Protein AF-A0A2M8QA75-F1 (afdb_monomer_lite)

Foldseek 3Di:
DVVVQVVLVVCVVCVQVVAADDDQDAWQWDADPVRAIAGDPQGVLVLLVLLVCLLVVDALQVSLVQLQVFDDSDPPDDGDNRFASQQVVCVVPQWDWDQDPPPRDTDTHGDPHDPRGRDSVSSVVNLVCCLPDSQQQKHKDDPDDDPDQARPVRHGDDIDIDRRVDHRDDPVSSVSSVVSVVCVVVPNDDDDDPLQDQPDWDADPFQRATKGWDWDWDDDPPDIDIFIWIHGPCCVVPPPRDPDDTGGSVVVVVVVVVVVVVVVVVDDPVRVVVVVVVVVVVVVVVVVVVVVVVVVVVVVVVVVVVVVVVVVVVVVVVVPPDPPDDDDDDDDDDDDDDDDDDDDDDDDDDDDDDD

Sequence (355 aa):
MAASAITYKRHRYRTQQGKWRSGPIPYGLQPDSTGWFEPDPETYPILLWMLERRAESQGYHAIAKQLNQGIALADGQPREVPPTPGLIIYRRKPYLERQDPETGDIIRESRPMPSGTWTDSTVEKICKRVFDGVYAGVLRWGERYNKFDEDADGNLKEPVRVETGRPLIPESLLRRVQAVELAAQEGELATMSAFNSSLLSLRCGACGEAIHGYTSTKYKGEKKYCYRTYRCAGRGNKPGSCRMPMLSADEIERLVLEVLMQDIIERSRETLLEEINDAIARKRGELLSAIELAEEQLRELEERRQTTLDALTTQYKGVGAHPRRAGRAGRRCARRLRRGRGADPQVPAGDRDAG

pLDDT: mean 79.49, std 17.39, range [30.61, 96.12]

Organism: NCBI:txid2364212

Structure (mmCIF, N/CA/C/O backbone):
data_AF-A0A2M8QA75-F1
#
_entry.id   AF-A0A2M8QA75-F1
#
loop_
_atom_site.group_PDB
_atom_site.id
_atom_site.type_symbol
_atom_site.label_atom_id
_atom_site.label_alt_id
_atom_site.label_comp_id
_atom_site.label_asym_id
_atom_site.label_entity_id
_atom_site.label_seq_id
_atom_site.pdbx_PDB_ins_code
_atom_site.Cartn_x
_atom_site.Cartn_y
_atom_site.Cartn_z
_atom_site.occupancy
_atom_site.B_iso_or_equiv
_atom_site.auth_seq_id
_atom_site.auth_comp_id
_atom_site.auth_asym_id
_atom_site.auth_atom_id
_atom_site.pdbx_PDB_model_num
ATOM 1 N N . MET A 1 1 ? 9.082 4.325 -37.590 1.00 41.88 1 MET A N 1
ATOM 2 C CA . MET A 1 1 ? 8.172 3.402 -36.869 1.00 41.88 1 MET A CA 1
ATOM 3 C C . MET A 1 1 ? 8.798 2.040 -36.526 1.00 41.88 1 MET A C 1
ATOM 5 O O . MET A 1 1 ? 8.392 1.452 -35.536 1.00 41.88 1 MET A O 1
ATOM 9 N N . ALA A 1 2 ? 9.825 1.550 -37.239 1.00 41.50 2 ALA A N 1
ATOM 10 C CA . ALA A 1 2 ? 10.434 0.235 -36.960 1.00 41.50 2 ALA A CA 1
ATOM 11 C C . ALA A 1 2 ? 11.245 0.133 -35.640 1.00 41.50 2 ALA A C 1
ATOM 13 O O . ALA A 1 2 ? 11.249 -0.911 -34.992 1.00 41.50 2 ALA A O 1
ATOM 14 N N . ALA A 1 3 ? 11.900 1.212 -35.188 1.00 43.16 3 ALA A N 1
ATOM 15 C CA . ALA A 1 3 ? 12.747 1.181 -33.985 1.00 43.16 3 ALA A CA 1
ATOM 16 C C . ALA A 1 3 ? 11.957 0.997 -32.669 1.00 43.16 3 ALA A C 1
ATOM 18 O O . ALA A 1 3 ? 12.419 0.319 -31.747 1.00 43.16 3 ALA A O 1
ATOM 19 N N . SER A 1 4 ? 10.738 1.542 -32.576 1.00 56.94 4 SER A N 1
ATOM 20 C CA . SER A 1 4 ? 9.877 1.383 -31.393 1.00 56.94 4 SER A CA 1
ATOM 21 C C . SER A 1 4 ? 9.316 -0.038 -31.257 1.00 56.94 4 SER A C 1
ATOM 23 O O . SER A 1 4 ? 9.098 -0.507 -30.141 1.00 56.94 4 SER A O 1
ATOM 25 N N . ALA A 1 5 ? 9.152 -0.750 -32.376 1.00 59.56 5 ALA A N 1
ATOM 26 C CA . ALA A 1 5 ? 8.631 -2.115 -32.446 1.00 59.56 5 ALA A CA 1
ATOM 27 C C . ALA A 1 5 ? 9.588 -3.159 -31.853 1.00 59.56 5 ALA A C 1
ATOM 29 O O . ALA A 1 5 ? 9.219 -3.951 -30.983 1.00 59.56 5 ALA A O 1
ATOM 30 N N . ILE A 1 6 ? 10.849 -3.115 -32.297 1.00 63.31 6 ILE A N 1
ATOM 31 C CA . ILE A 1 6 ? 11.931 -3.989 -31.819 1.00 63.31 6 ILE A CA 1
ATOM 32 C C . ILE A 1 6 ? 12.141 -3.775 -30.317 1.00 63.31 6 ILE A C 1
ATOM 34 O O . ILE A 1 6 ? 12.369 -4.721 -29.563 1.00 63.31 6 ILE A O 1
ATOM 38 N N . THR A 1 7 ? 11.997 -2.527 -29.873 1.00 72.94 7 THR A N 1
ATOM 39 C CA . THR A 1 7 ? 12.116 -2.137 -28.470 1.00 72.94 7 THR A CA 1
ATOM 40 C C . THR A 1 7 ? 11.000 -2.764 -27.625 1.00 72.94 7 THR A C 1
ATOM 42 O O . THR A 1 7 ? 11.312 -3.415 -26.628 1.00 72.94 7 THR A O 1
ATOM 45 N N . TYR A 1 8 ? 9.728 -2.693 -28.048 1.00 77.88 8 TYR A N 1
ATOM 46 C CA . TYR A 1 8 ? 8.603 -3.331 -27.340 1.00 77.88 8 TYR A CA 1
ATOM 47 C C . TYR A 1 8 ? 8.790 -4.849 -27.184 1.00 77.88 8 TYR A C 1
ATOM 49 O O . TYR A 1 8 ? 8.801 -5.348 -26.057 1.00 77.88 8 TYR A O 1
ATOM 57 N N . LYS A 1 9 ? 9.025 -5.576 -28.287 1.00 81.19 9 LYS A N 1
ATOM 58 C CA . LYS A 1 9 ? 9.198 -7.042 -28.260 1.00 81.19 9 LYS A CA 1
ATOM 59 C C . LYS A 1 9 ? 10.383 -7.461 -27.383 1.00 81.19 9 LYS A C 1
ATOM 61 O O . LYS A 1 9 ? 10.277 -8.404 -26.602 1.00 81.19 9 LYS A O 1
ATOM 66 N N . ARG A 1 10 ? 11.497 -6.720 -27.444 1.00 82.12 10 ARG A N 1
ATOM 67 C CA . ARG A 1 10 ? 12.686 -6.964 -26.612 1.00 82.12 10 ARG A CA 1
ATOM 68 C C . ARG A 1 10 ? 12.418 -6.740 -25.124 1.00 82.12 10 ARG A C 1
ATOM 70 O O . ARG A 1 10 ? 12.918 -7.511 -24.305 1.00 82.12 10 ARG A O 1
ATOM 77 N N . HIS A 1 11 ? 11.678 -5.691 -24.764 1.00 82.69 11 HIS A N 1
ATOM 78 C CA . HIS A 1 11 ? 11.299 -5.444 -23.372 1.00 82.69 11 HIS A CA 1
ATOM 79 C C . HIS A 1 11 ? 10.334 -6.516 -22.866 1.00 82.69 11 HIS A C 1
ATOM 81 O O . HIS A 1 11 ? 10.606 -7.088 -21.815 1.00 82.69 11 HIS A O 1
ATOM 87 N N . ARG A 1 12 ? 9.309 -6.875 -23.651 1.00 84.69 12 ARG A N 1
ATOM 88 C CA . ARG A 1 12 ? 8.367 -7.958 -23.329 1.00 84.69 12 ARG A CA 1
ATOM 89 C C . ARG A 1 12 ? 9.088 -9.281 -23.073 1.00 84.69 12 ARG A C 1
ATOM 91 O O . ARG A 1 12 ? 8.915 -9.867 -22.010 1.00 84.69 12 ARG A O 1
ATOM 98 N N . TYR A 1 13 ? 9.952 -9.702 -24.000 1.00 86.94 13 TYR A N 1
ATOM 99 C CA . TYR A 1 13 ? 10.728 -10.938 -23.873 1.00 86.94 13 TYR A CA 1
ATOM 100 C C . TYR A 1 13 ? 11.582 -10.950 -22.601 1.00 86.94 13 TYR A C 1
ATOM 102 O O . TYR A 1 13 ? 11.612 -11.930 -21.868 1.00 86.94 13 TYR A O 1
ATOM 110 N N . ARG A 1 14 ? 12.261 -9.843 -22.287 1.00 84.56 14 ARG A N 1
ATOM 111 C CA . ARG A 1 14 ? 13.083 -9.755 -21.071 1.00 84.56 14 ARG A CA 1
ATOM 112 C C . ARG A 1 14 ? 12.248 -9.777 -19.794 1.00 84.56 14 ARG A C 1
ATOM 114 O O . ARG A 1 14 ? 12.661 -10.434 -18.844 1.00 84.56 14 ARG A O 1
ATOM 121 N N . THR A 1 15 ? 11.092 -9.119 -19.787 1.00 86.19 15 THR A N 1
ATOM 122 C CA . THR A 1 15 ? 10.148 -9.188 -18.667 1.00 86.19 15 THR A CA 1
ATOM 123 C C . THR A 1 15 ? 9.657 -10.620 -18.461 1.00 86.19 15 THR A C 1
ATOM 125 O O . THR A 1 15 ? 9.642 -11.078 -17.326 1.00 86.19 15 THR A O 1
ATOM 128 N N . GLN A 1 16 ? 9.336 -11.359 -19.531 1.00 87.75 16 GLN A N 1
ATOM 129 C CA . GLN A 1 16 ? 8.959 -12.781 -19.447 1.00 87.75 16 GLN A CA 1
ATOM 130 C C . GLN A 1 16 ? 10.063 -13.647 -18.821 1.00 87.75 16 GLN A C 1
ATOM 132 O O . GLN A 1 16 ? 9.774 -14.627 -18.150 1.00 87.75 16 GLN A O 1
ATOM 137 N N . GLN A 1 17 ? 11.327 -13.251 -18.986 1.00 87.12 17 GLN A N 1
ATOM 138 C CA . GLN A 1 17 ? 12.485 -13.872 -18.332 1.00 87.12 17 GLN A CA 1
ATOM 139 C C . GLN A 1 17 ? 12.735 -13.351 -16.901 1.00 87.12 17 GLN A C 1
ATOM 141 O O . GLN A 1 17 ? 13.808 -13.580 -16.346 1.00 87.12 17 GLN A O 1
ATOM 146 N N . GLY A 1 18 ? 11.807 -12.580 -16.324 1.00 85.00 18 GLY A N 1
ATOM 147 C CA . GLY A 1 18 ? 11.928 -11.991 -14.988 1.00 85.00 18 GLY A CA 1
ATOM 148 C C . GLY A 1 18 ? 12.949 -10.853 -14.877 1.00 85.00 18 GLY A C 1
ATOM 149 O O . GLY A 1 18 ? 13.315 -10.475 -13.769 1.00 85.00 18 GLY A O 1
ATOM 150 N N . LYS A 1 19 ? 13.435 -10.296 -15.997 1.00 87.25 19 LYS A N 1
ATOM 151 C CA . LYS A 1 19 ? 14.480 -9.258 -15.996 1.00 87.25 19 LYS A CA 1
ATOM 152 C C . LYS A 1 19 ? 13.884 -7.858 -16.082 1.00 87.25 19 LYS A C 1
ATOM 154 O O . LYS A 1 19 ? 13.311 -7.471 -17.103 1.00 87.25 19 LYS A O 1
ATOM 159 N N . TRP A 1 20 ? 14.111 -7.061 -15.046 1.00 85.00 20 TRP A N 1
ATOM 160 C CA . TRP A 1 20 ? 13.765 -5.651 -14.989 1.00 85.00 20 TRP A CA 1
ATOM 161 C C . TRP A 1 20 ? 14.690 -4.804 -15.880 1.00 85.00 20 TRP A C 1
ATOM 163 O O . TRP A 1 20 ? 15.912 -4.963 -15.904 1.00 85.00 20 TRP A O 1
ATOM 173 N N . ARG A 1 21 ? 14.102 -3.897 -16.670 1.00 76.00 21 ARG A N 1
ATOM 174 C CA . ARG A 1 21 ? 14.841 -3.052 -17.634 1.00 76.00 21 ARG A CA 1
ATOM 175 C C . ARG A 1 21 ? 14.319 -1.630 -17.785 1.00 76.00 21 ARG A C 1
ATOM 177 O O . ARG A 1 21 ? 15.024 -0.818 -18.378 1.00 76.00 21 ARG A O 1
ATOM 184 N N . SER A 1 22 ? 13.094 -1.334 -17.358 1.00 72.06 22 SER A N 1
ATOM 185 C CA . SER A 1 22 ? 12.488 -0.026 -17.611 1.00 72.06 22 SER A CA 1
ATOM 186 C C . SER A 1 22 ? 11.674 0.468 -16.430 1.00 72.06 22 SER A C 1
ATOM 188 O O . SER A 1 22 ? 10.900 -0.290 -15.848 1.00 72.06 22 SER A O 1
ATOM 190 N N . GLY A 1 23 ? 11.776 1.769 -16.175 1.00 77.12 23 GLY A N 1
ATOM 191 C CA . GLY A 1 23 ? 11.035 2.470 -15.135 1.00 77.12 23 GLY A CA 1
ATOM 192 C C . GLY A 1 23 ? 11.954 3.076 -14.075 1.00 77.12 23 GLY A C 1
ATOM 193 O O . GLY A 1 23 ? 13.171 2.897 -14.123 1.00 77.12 23 GLY A O 1
ATOM 194 N N . PRO A 1 24 ? 11.385 3.821 -13.119 1.00 82.06 24 PRO A N 1
ATOM 195 C CA . PRO A 1 24 ? 12.120 4.252 -11.942 1.00 82.06 24 PRO A CA 1
ATOM 196 C C . PRO A 1 24 ? 12.451 3.043 -11.061 1.00 82.06 24 PRO A C 1
ATOM 198 O O . PRO A 1 24 ? 11.615 2.156 -1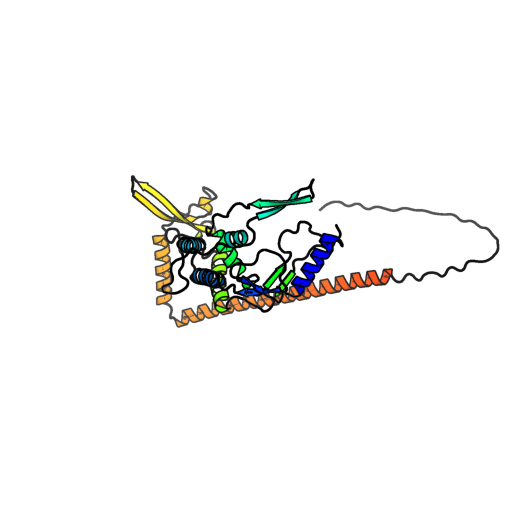0.879 1.00 82.06 24 PRO A O 1
ATOM 201 N N . ILE A 1 25 ? 13.660 3.035 -10.502 1.00 88.62 25 ILE A N 1
ATOM 202 C CA . ILE A 1 25 ? 14.080 2.049 -9.502 1.00 88.62 25 ILE A CA 1
ATOM 203 C C . ILE A 1 25 ? 13.186 2.221 -8.258 1.00 88.62 25 ILE A C 1
ATOM 205 O O . ILE A 1 25 ? 13.018 3.362 -7.808 1.00 88.62 25 ILE A O 1
ATOM 209 N N . PRO A 1 26 ? 12.563 1.149 -7.731 1.00 91.38 26 PRO A N 1
ATOM 210 C CA . PRO A 1 26 ? 11.772 1.241 -6.509 1.00 91.38 26 PRO A CA 1
ATOM 211 C C . PRO A 1 26 ? 12.626 1.700 -5.321 1.00 91.38 26 PRO A C 1
ATOM 213 O O . PRO A 1 26 ? 13.821 1.433 -5.259 1.00 91.38 26 PRO A O 1
ATOM 216 N N . TYR A 1 27 ? 12.009 2.405 -4.375 1.00 93.88 27 TYR A N 1
ATOM 217 C CA . TYR A 1 27 ? 12.706 2.916 -3.194 1.00 93.88 27 TYR A CA 1
ATOM 218 C C . TYR A 1 27 ? 13.242 1.771 -2.325 1.00 93.88 27 TYR A C 1
ATOM 220 O O . TYR A 1 27 ? 12.552 0.766 -2.173 1.00 93.88 27 TYR A O 1
ATOM 228 N N . GLY A 1 28 ? 14.434 1.909 -1.746 1.00 93.44 28 GLY A N 1
ATOM 229 C CA . GLY A 1 28 ? 15.043 0.844 -0.947 1.00 93.44 28 GLY A CA 1
ATOM 230 C C . GLY A 1 28 ? 15.777 -0.222 -1.757 1.00 93.44 28 GLY A C 1
ATOM 231 O O . GLY A 1 28 ? 16.326 -1.140 -1.165 1.00 93.44 28 GLY A O 1
ATOM 232 N N . LEU A 1 29 ? 15.780 -0.143 -3.089 1.00 93.50 29 LEU A N 1
ATOM 233 C CA . LEU A 1 29 ? 16.379 -1.157 -3.952 1.00 93.50 29 LEU A CA 1
ATOM 234 C C . LEU A 1 29 ? 17.406 -0.547 -4.904 1.00 93.50 29 LEU A C 1
ATOM 236 O O . LEU A 1 29 ? 17.298 0.612 -5.315 1.00 93.50 29 LEU A O 1
ATOM 240 N N . GLN A 1 30 ? 18.346 -1.377 -5.342 1.00 92.31 30 GLN A N 1
ATOM 241 C CA . GLN A 1 30 ? 19.266 -1.078 -6.432 1.00 92.31 30 GLN A CA 1
ATOM 242 C C . GLN A 1 30 ? 19.311 -2.240 -7.435 1.00 92.31 30 GLN A C 1
ATOM 244 O O . GLN A 1 30 ? 19.046 -3.381 -7.059 1.00 92.31 30 GLN A O 1
ATOM 249 N N . PRO A 1 31 ? 19.539 -1.971 -8.732 1.00 90.94 31 PRO A N 1
ATOM 250 C CA . PRO A 1 31 ? 19.599 -3.022 -9.739 1.00 90.94 31 PRO A CA 1
ATOM 251 C C . PRO A 1 31 ? 20.819 -3.918 -9.510 1.00 90.94 31 PRO A C 1
ATOM 253 O O . PRO A 1 31 ? 21.922 -3.414 -9.313 1.00 90.94 31 PRO A O 1
ATOM 256 N N . ASP A 1 32 ? 20.616 -5.230 -9.588 1.00 90.56 32 ASP A N 1
ATOM 257 C CA . ASP A 1 32 ? 21.694 -6.213 -9.474 1.00 90.56 32 ASP A CA 1
ATOM 258 C C . ASP A 1 32 ? 22.396 -6.454 -10.834 1.00 90.56 32 ASP A C 1
ATOM 260 O O . ASP A 1 32 ? 22.039 -5.892 -11.879 1.00 90.56 32 ASP A O 1
ATOM 264 N N . SER A 1 33 ? 23.387 -7.348 -10.849 1.00 87.12 33 SER A N 1
ATOM 265 C CA . SER A 1 33 ? 24.079 -7.771 -12.077 1.00 87.12 33 SER A CA 1
ATOM 266 C C . SER A 1 33 ? 23.249 -8.706 -12.974 1.00 87.12 33 SER A C 1
ATOM 268 O O . SER A 1 33 ? 23.523 -8.826 -14.173 1.00 87.12 33 SER A O 1
ATOM 270 N N . THR A 1 34 ? 22.218 -9.362 -12.432 1.00 84.94 34 THR A N 1
ATOM 271 C CA . THR A 1 34 ? 21.394 -10.362 -13.134 1.00 84.94 34 THR A CA 1
ATOM 272 C C . THR A 1 34 ? 20.221 -9.747 -13.906 1.00 84.94 34 THR A C 1
ATOM 274 O O . THR A 1 34 ? 19.625 -10.396 -14.779 1.00 84.94 34 THR A O 1
ATOM 277 N N . GLY A 1 35 ? 19.945 -8.464 -13.666 1.00 84.50 35 GLY A N 1
ATOM 278 C CA . GLY A 1 35 ? 18.806 -7.733 -14.207 1.00 84.50 35 GLY A CA 1
ATOM 279 C C . GLY A 1 35 ? 17.565 -7.804 -13.317 1.00 84.50 35 GLY A C 1
ATOM 280 O O . GLY A 1 35 ? 16.465 -7.625 -13.826 1.00 84.50 35 GLY A O 1
ATOM 281 N N . TRP A 1 36 ? 17.727 -8.088 -12.029 1.00 90.62 36 TRP A N 1
ATOM 282 C CA . TRP A 1 36 ? 16.744 -7.934 -10.963 1.00 90.62 36 TRP A CA 1
ATOM 283 C C . TRP A 1 36 ? 17.179 -6.806 -10.009 1.00 90.62 36 TRP A C 1
ATOM 285 O O . TRP A 1 36 ? 17.781 -5.820 -10.439 1.00 90.62 36 TRP A O 1
ATOM 295 N N . PHE A 1 37 ? 16.834 -6.924 -8.731 1.00 92.75 37 PHE A N 1
ATOM 296 C CA . PHE A 1 37 ? 17.153 -5.975 -7.681 1.00 92.75 37 PHE A CA 1
ATOM 297 C C . PHE A 1 37 ? 17.772 -6.669 -6.478 1.00 92.75 37 PHE A C 1
ATOM 299 O O . PHE A 1 37 ? 17.482 -7.831 -6.196 1.00 92.75 37 PHE A O 1
ATOM 306 N N . GLU A 1 38 ? 18.541 -5.890 -5.735 1.00 93.69 38 GLU A N 1
ATOM 307 C CA . GLU A 1 38 ? 19.034 -6.201 -4.403 1.00 93.69 38 GLU A CA 1
ATOM 308 C C . GLU A 1 38 ? 18.715 -5.034 -3.445 1.00 93.69 38 GLU A C 1
ATOM 310 O O . GLU A 1 38 ? 18.461 -3.909 -3.903 1.00 93.69 38 GLU A O 1
ATOM 315 N N . PRO A 1 39 ? 18.674 -5.282 -2.125 1.00 95.25 39 PRO A N 1
ATOM 316 C CA . PRO A 1 39 ? 18.525 -4.232 -1.120 1.00 95.25 39 PRO A CA 1
ATOM 317 C C . PRO A 1 39 ? 19.609 -3.152 -1.242 1.00 95.25 39 PRO A C 1
ATOM 319 O O . PRO A 1 39 ? 20.796 -3.463 -1.232 1.00 95.25 39 PRO A O 1
ATOM 322 N N . ASP A 1 40 ? 19.206 -1.883 -1.326 1.00 93.88 40 ASP A N 1
ATOM 323 C CA . ASP A 1 40 ? 20.132 -0.747 -1.257 1.00 93.88 40 ASP A CA 1
ATOM 324 C C . ASP A 1 40 ? 20.537 -0.501 0.211 1.00 93.88 40 ASP A C 1
ATOM 326 O O . ASP A 1 40 ? 19.658 -0.178 1.014 1.00 93.88 40 ASP A O 1
ATOM 330 N N . PRO A 1 41 ? 21.824 -0.612 0.591 1.00 93.06 41 PRO A N 1
ATOM 331 C CA . PRO A 1 41 ? 22.261 -0.458 1.980 1.00 93.06 41 PRO A CA 1
ATOM 332 C C . PRO A 1 41 ? 21.828 0.856 2.642 1.00 93.06 41 PRO A C 1
ATOM 334 O O . PRO A 1 41 ? 21.583 0.876 3.846 1.00 93.06 41 PRO A O 1
ATOM 337 N N . GLU A 1 42 ? 21.709 1.942 1.874 1.00 91.06 42 GLU A N 1
ATOM 338 C CA . GLU A 1 42 ? 21.345 3.254 2.416 1.00 91.06 42 GLU A CA 1
ATOM 339 C C . GLU A 1 42 ? 19.833 3.402 2.601 1.00 91.06 42 GLU A C 1
ATOM 341 O O . GLU A 1 42 ? 19.368 3.924 3.614 1.00 91.06 42 GLU A O 1
ATOM 346 N N . THR A 1 43 ? 19.041 2.958 1.620 1.00 93.88 43 THR A N 1
ATOM 347 C CA . THR A 1 43 ? 17.599 3.253 1.580 1.00 93.88 43 THR A CA 1
ATOM 348 C C . THR A 1 43 ? 16.708 2.085 1.985 1.00 93.88 43 THR A C 1
ATOM 350 O O . THR A 1 43 ? 15.553 2.295 2.367 1.00 93.88 43 THR A O 1
ATOM 353 N N . TYR A 1 44 ? 17.219 0.854 1.957 1.00 95.50 44 TYR A N 1
ATOM 354 C CA . TYR A 1 44 ? 16.473 -0.338 2.350 1.00 95.50 44 TYR A CA 1
ATOM 355 C C . TYR A 1 44 ? 16.090 -0.359 3.838 1.00 95.50 44 TYR A C 1
ATOM 357 O O . TYR A 1 44 ? 14.934 -0.668 4.135 1.00 95.50 44 TYR A O 1
ATOM 365 N N . PRO A 1 45 ? 16.959 0.037 4.791 1.00 95.25 45 PRO A N 1
ATOM 366 C CA . PRO A 1 45 ? 16.558 0.108 6.198 1.00 95.25 45 PRO A CA 1
ATOM 367 C C . PRO A 1 45 ? 15.429 1.119 6.432 1.00 95.25 45 PRO A C 1
ATOM 369 O O . PRO A 1 45 ? 14.527 0.876 7.230 1.00 95.25 45 PRO A O 1
ATOM 372 N N . ILE A 1 46 ? 15.423 2.224 5.678 1.00 95.44 46 ILE A N 1
ATOM 373 C CA . ILE A 1 46 ? 14.350 3.225 5.722 1.00 95.44 46 ILE A CA 1
ATOM 374 C C . ILE A 1 46 ? 13.045 2.624 5.188 1.00 95.44 46 ILE A C 1
ATOM 376 O O . ILE A 1 46 ? 11.986 2.828 5.781 1.00 95.44 46 ILE A O 1
ATOM 380 N N . LEU A 1 47 ? 13.104 1.852 4.096 1.00 95.69 47 LEU A N 1
ATOM 381 C CA . LEU A 1 47 ? 11.946 1.121 3.580 1.00 95.69 47 LEU A CA 1
ATOM 382 C C . LEU A 1 47 ? 11.360 0.185 4.643 1.00 95.69 47 LEU A C 1
ATOM 384 O O . LEU A 1 47 ? 10.155 0.237 4.883 1.00 95.69 47 LEU A O 1
ATOM 388 N N . LEU A 1 48 ? 12.193 -0.636 5.289 1.00 95.56 48 LEU A N 1
ATOM 389 C CA . LEU A 1 48 ? 11.745 -1.536 6.353 1.00 95.56 48 LEU A CA 1
ATOM 390 C C . LEU A 1 48 ? 11.112 -0.763 7.509 1.00 95.56 48 LEU A C 1
ATOM 392 O O . LEU A 1 48 ? 10.001 -1.093 7.918 1.00 95.56 48 LEU A O 1
ATOM 396 N N . TRP A 1 49 ? 11.751 0.322 7.952 1.00 95.62 49 TRP A N 1
ATOM 397 C CA . TRP A 1 49 ? 11.222 1.192 8.998 1.00 95.62 49 TRP A CA 1
ATOM 398 C C . TRP A 1 49 ? 9.817 1.711 8.655 1.00 95.62 49 TRP A C 1
ATOM 400 O O . TRP A 1 49 ? 8.911 1.639 9.484 1.00 95.62 49 TRP A O 1
ATOM 410 N N . MET A 1 50 ? 9.589 2.179 7.420 1.00 95.62 50 MET A N 1
ATOM 411 C CA . MET A 1 50 ? 8.260 2.647 6.997 1.00 95.62 50 MET A CA 1
ATOM 412 C C . MET A 1 50 ? 7.212 1.531 7.049 1.00 95.62 50 MET A C 1
ATOM 414 O O . MET A 1 50 ? 6.069 1.768 7.444 1.00 95.62 50 MET A O 1
ATOM 418 N N . LEU A 1 51 ? 7.586 0.322 6.631 1.00 95.25 51 LEU A N 1
ATOM 419 C CA . LEU A 1 51 ? 6.680 -0.822 6.590 1.00 95.25 51 LEU A CA 1
ATOM 420 C C . LEU A 1 51 ? 6.358 -1.354 7.976 1.00 95.25 51 LEU A C 1
ATOM 422 O O . LEU A 1 51 ? 5.215 -1.726 8.217 1.00 95.25 51 LEU A O 1
ATOM 426 N N . GLU A 1 52 ? 7.309 -1.325 8.901 1.00 94.56 52 GLU A N 1
ATOM 427 C CA . GLU A 1 52 ? 7.051 -1.646 10.302 1.00 94.56 52 GLU A CA 1
ATOM 428 C C . GLU A 1 52 ? 6.043 -0.681 10.921 1.00 94.56 52 GLU A C 1
ATOM 430 O O . GLU A 1 52 ? 5.049 -1.127 11.492 1.00 94.56 52 GLU A O 1
ATOM 435 N N . ARG A 1 53 ? 6.224 0.634 10.731 1.00 94.69 53 ARG A N 1
ATOM 436 C CA . ARG A 1 53 ? 5.247 1.629 11.204 1.00 94.69 53 ARG A CA 1
ATOM 437 C C . ARG A 1 53 ? 3.874 1.404 10.578 1.00 94.69 53 ARG A C 1
ATOM 439 O O . ARG A 1 53 ? 2.851 1.551 11.245 1.00 94.69 53 ARG A O 1
ATOM 446 N N . ARG A 1 54 ? 3.828 1.019 9.298 1.00 92.62 54 ARG A N 1
ATOM 447 C CA . ARG A 1 54 ? 2.556 0.698 8.645 1.00 92.62 54 ARG A CA 1
ATOM 448 C C . ARG A 1 54 ? 1.922 -0.577 9.206 1.00 92.62 54 ARG A C 1
ATOM 450 O O . ARG A 1 54 ? 0.715 -0.589 9.419 1.00 92.62 54 ARG A O 1
ATOM 457 N N . ALA A 1 55 ? 2.719 -1.606 9.484 1.00 88.56 55 ALA A N 1
ATOM 458 C CA . ALA A 1 55 ? 2.291 -2.844 10.135 1.00 88.56 55 ALA A CA 1
ATOM 459 C C . ALA A 1 55 ? 1.808 -2.629 11.582 1.00 88.56 55 ALA A C 1
ATOM 461 O O . ALA A 1 55 ? 1.057 -3.446 12.101 1.00 88.56 55 ALA A O 1
ATOM 462 N N . GLU A 1 56 ? 2.216 -1.535 12.227 1.00 86.88 56 GLU A N 1
ATOM 463 C CA . GLU A 1 56 ? 1.692 -1.041 13.511 1.00 86.88 56 GLU A CA 1
ATOM 464 C C . GLU A 1 56 ? 0.427 -0.173 13.341 1.00 86.88 56 GLU A C 1
ATOM 466 O O . GLU A 1 56 ? 0.050 0.582 14.237 1.00 86.88 56 GLU A O 1
ATOM 471 N N . SER A 1 57 ? -0.225 -0.240 12.178 1.00 82.81 57 SER A N 1
ATOM 472 C CA . SER A 1 57 ? -1.446 0.504 11.848 1.00 82.81 57 SER A CA 1
ATOM 473 C C . SER A 1 57 ? -1.298 2.027 11.844 1.00 82.81 57 SER A C 1
ATOM 475 O O . SER A 1 57 ? -2.296 2.751 11.872 1.00 82.81 57 SER A O 1
ATOM 477 N N . GLN A 1 58 ? -0.077 2.560 11.732 1.00 84.75 58 GLN A N 1
ATOM 478 C CA . GLN A 1 58 ? 0.097 4.001 11.558 1.00 84.75 58 GLN A CA 1
ATOM 479 C C . GLN A 1 58 ? -0.396 4.446 10.173 1.00 84.75 58 GLN A C 1
ATOM 481 O O . GLN A 1 58 ? -0.206 3.765 9.159 1.00 84.75 58 GLN A O 1
ATOM 486 N N . GLY A 1 59 ? -1.043 5.613 10.119 1.00 84.38 59 GLY A N 1
ATOM 487 C CA . GLY A 1 59 ? -1.491 6.220 8.864 1.00 84.38 59 GLY A CA 1
ATOM 488 C C . GLY A 1 59 ? -0.334 6.836 8.070 1.00 84.38 59 GLY A C 1
ATOM 489 O O . GLY A 1 59 ? 0.640 7.317 8.651 1.00 84.38 59 GLY A O 1
ATOM 490 N N . TYR A 1 60 ? -0.460 6.906 6.740 1.00 91.12 60 TYR A N 1
ATOM 491 C CA . TYR A 1 60 ? 0.608 7.413 5.862 1.00 91.12 60 TYR A CA 1
ATOM 492 C C . TYR A 1 60 ? 1.055 8.840 6.201 1.00 91.12 60 TYR A C 1
ATOM 494 O O . TYR A 1 60 ? 2.244 9.142 6.142 1.00 91.12 60 TYR A O 1
ATOM 502 N N . HIS A 1 61 ? 0.125 9.710 6.613 1.00 88.69 61 HIS A N 1
ATOM 503 C CA . HIS A 1 61 ? 0.451 11.067 7.058 1.00 88.69 61 HIS A CA 1
ATOM 504 C C . HIS A 1 61 ? 1.332 11.074 8.317 1.00 88.69 61 HIS A C 1
ATOM 506 O O . HIS A 1 61 ? 2.286 11.846 8.398 1.00 88.69 61 HIS A O 1
ATOM 512 N N . ALA A 1 62 ? 1.047 10.201 9.288 1.00 87.31 62 ALA A N 1
ATOM 513 C CA . ALA A 1 62 ? 1.837 10.097 10.513 1.00 87.31 62 ALA A CA 1
ATOM 514 C C . ALA A 1 62 ? 3.259 9.599 10.218 1.00 87.31 62 ALA A C 1
ATOM 516 O O . ALA A 1 62 ? 4.221 10.133 10.771 1.00 87.31 62 ALA A O 1
ATOM 517 N N . ILE A 1 63 ? 3.389 8.634 9.305 1.00 93.81 63 ILE A N 1
ATOM 518 C CA . ILE A 1 63 ? 4.682 8.120 8.840 1.00 93.81 63 ILE A CA 1
ATOM 519 C C . ILE A 1 63 ? 5.456 9.227 8.107 1.00 93.81 63 ILE A C 1
ATOM 521 O O . ILE A 1 63 ? 6.601 9.507 8.450 1.00 93.81 63 ILE A O 1
ATOM 525 N N . ALA A 1 64 ? 4.825 9.928 7.158 1.00 94.88 64 ALA A N 1
ATOM 526 C CA . ALA A 1 64 ? 5.450 11.033 6.429 1.00 94.88 64 ALA A CA 1
ATOM 527 C C . ALA A 1 64 ? 5.920 12.161 7.364 1.00 94.88 64 ALA A C 1
ATOM 529 O O . ALA A 1 64 ? 7.015 12.698 7.198 1.00 94.88 64 ALA A O 1
ATOM 530 N N . LYS A 1 65 ? 5.121 12.499 8.384 1.00 93.56 65 LYS A N 1
ATOM 531 C CA . LYS A 1 65 ? 5.489 13.487 9.404 1.00 93.56 65 LYS A CA 1
ATOM 532 C C . LYS A 1 65 ? 6.736 13.061 10.182 1.00 93.56 65 LYS A C 1
ATOM 534 O O . LYS A 1 65 ? 7.627 13.885 10.349 1.00 93.56 65 LYS A O 1
ATOM 539 N N . GLN A 1 66 ? 6.815 11.803 10.612 1.00 93.56 66 GLN A N 1
ATOM 540 C CA . GLN A 1 66 ? 7.989 11.276 11.317 1.00 93.56 66 GLN A CA 1
ATOM 541 C C . GLN A 1 66 ? 9.242 11.293 10.434 1.00 93.56 66 GLN A C 1
ATOM 543 O O . GLN A 1 66 ? 10.286 11.753 10.880 1.00 93.56 66 GLN A O 1
ATOM 548 N N . LEU A 1 67 ? 9.128 10.893 9.163 1.00 95.94 67 LEU A N 1
ATOM 549 C CA . LEU A 1 67 ? 10.240 10.967 8.207 1.00 95.94 67 LEU A CA 1
ATOM 550 C C . LEU A 1 67 ? 10.766 12.403 8.068 1.00 95.94 67 LEU A C 1
ATOM 552 O O . LEU A 1 67 ? 11.971 12.626 8.127 1.00 95.94 67 LEU A O 1
ATOM 556 N N . ASN A 1 68 ? 9.873 13.390 7.956 1.00 95.25 68 ASN A N 1
ATOM 557 C CA . ASN A 1 68 ? 10.253 14.804 7.859 1.00 95.25 68 ASN A CA 1
ATOM 558 C C . ASN A 1 68 ? 10.819 15.392 9.164 1.00 95.25 68 ASN A C 1
ATOM 560 O O . ASN A 1 68 ? 11.547 16.378 9.113 1.00 95.25 68 ASN A O 1
ATOM 564 N N . GLN A 1 69 ? 10.480 14.823 10.324 1.00 93.19 69 GLN A N 1
ATOM 565 C CA . GLN A 1 69 ? 11.058 15.201 11.623 1.00 93.19 69 GLN A CA 1
ATOM 566 C C . GLN A 1 69 ? 12.434 14.566 11.868 1.00 93.19 69 GLN A C 1
ATOM 568 O O . GLN A 1 69 ? 13.141 14.974 12.789 1.00 93.19 69 GLN A O 1
ATOM 573 N N . GLY A 1 70 ? 12.806 13.593 11.038 1.00 93.19 70 GLY A N 1
ATOM 574 C CA . GLY A 1 70 ? 14.014 12.801 11.171 1.00 93.19 70 GLY A CA 1
ATOM 575 C C . GLY A 1 70 ? 13.770 11.519 11.961 1.00 93.19 70 GLY A C 1
ATOM 576 O O . GLY A 1 70 ? 13.101 11.512 12.998 1.00 93.19 70 GLY A O 1
ATOM 577 N N . ILE A 1 71 ? 14.344 10.426 11.466 1.00 93.06 71 ILE A N 1
ATOM 578 C CA . ILE A 1 71 ? 14.254 9.096 12.072 1.00 93.06 71 ILE A CA 1
ATOM 579 C C . ILE A 1 71 ? 15.640 8.630 12.512 1.00 93.06 71 ILE A C 1
ATOM 581 O O . ILE A 1 71 ? 16.645 9.029 11.931 1.00 93.06 71 ILE A O 1
ATOM 585 N N . ALA A 1 72 ? 15.681 7.784 13.538 1.00 90.69 72 ALA A N 1
ATOM 586 C CA . ALA A 1 72 ? 16.872 7.033 13.918 1.00 90.69 72 ALA A CA 1
ATOM 587 C C . ALA A 1 72 ? 16.621 5.565 13.558 1.00 90.69 72 ALA A C 1
ATOM 589 O O . ALA A 1 72 ? 15.585 5.015 13.935 1.00 90.69 72 ALA A O 1
ATOM 590 N N . LEU A 1 73 ? 17.527 4.964 12.785 1.00 87.81 73 LEU A N 1
ATOM 591 C CA . LEU A 1 73 ? 17.384 3.581 12.317 1.00 87.81 73 LEU A CA 1
ATOM 592 C C . LEU A 1 73 ? 17.880 2.567 13.357 1.00 87.81 73 LEU A C 1
ATOM 594 O O . LEU A 1 73 ? 17.438 1.423 13.345 1.00 87.81 73 LEU A O 1
ATOM 598 N N . ALA A 1 74 ? 18.752 2.995 14.271 1.00 83.50 74 ALA A N 1
ATOM 599 C CA . ALA A 1 74 ? 19.195 2.228 15.426 1.00 83.50 74 ALA A CA 1
ATOM 600 C C . ALA A 1 74 ? 19.252 3.107 16.684 1.00 83.50 74 ALA A C 1
ATOM 602 O O . ALA A 1 74 ? 19.390 4.334 16.602 1.00 83.50 74 ALA A O 1
ATOM 603 N N . ASP A 1 75 ? 19.177 2.468 17.851 1.00 78.12 75 ASP A N 1
ATOM 604 C CA . ASP A 1 75 ? 19.266 3.148 19.140 1.00 78.12 75 ASP A CA 1
ATOM 605 C C . ASP A 1 75 ? 20.596 3.906 19.265 1.00 78.12 75 ASP A C 1
ATOM 607 O O . ASP A 1 75 ? 21.678 3.357 19.055 1.00 78.12 75 ASP A O 1
ATOM 611 N N . GLY A 1 76 ? 20.509 5.198 19.586 1.00 77.31 76 GLY A N 1
ATOM 612 C CA . GLY A 1 76 ? 21.671 6.082 19.727 1.00 77.31 76 GLY A CA 1
ATOM 613 C C . GLY A 1 76 ? 22.164 6.746 18.436 1.00 77.31 76 GLY A C 1
ATOM 614 O O . GLY A 1 76 ? 23.073 7.572 18.510 1.00 77.31 76 GLY A O 1
ATOM 615 N N . GLN A 1 77 ? 21.573 6.460 17.269 1.00 84.44 77 GLN A N 1
ATOM 616 C CA . GLN A 1 77 ? 21.883 7.195 16.037 1.00 84.44 77 GLN A CA 1
ATOM 617 C C . GLN A 1 77 ? 21.221 8.584 16.002 1.00 84.44 77 GLN A C 1
ATOM 619 O O . GLN A 1 77 ? 20.129 8.767 16.555 1.00 84.44 77 GLN A O 1
ATOM 624 N N . PRO A 1 78 ? 21.849 9.576 15.338 1.00 87.12 78 PRO A N 1
ATOM 625 C CA . PRO A 1 78 ? 21.230 10.877 15.131 1.00 87.12 78 PRO A CA 1
ATOM 626 C C . PRO A 1 78 ? 19.959 10.736 14.290 1.00 87.12 78 PRO A C 1
ATOM 628 O O . PRO A 1 78 ? 19.869 9.899 13.391 1.00 87.12 78 PRO A O 1
ATOM 631 N N . ARG A 1 79 ? 18.963 11.575 14.587 1.00 89.88 79 ARG A N 1
ATOM 632 C CA . ARG A 1 79 ? 17.751 11.654 13.771 1.00 89.88 79 ARG A CA 1
ATOM 633 C C . ARG A 1 79 ? 18.057 12.422 12.499 1.00 89.88 79 ARG A C 1
ATOM 635 O O . ARG A 1 79 ? 18.326 13.620 12.553 1.00 89.88 79 ARG A O 1
ATOM 642 N N . GLU A 1 80 ? 17.954 11.741 11.370 1.00 91.88 80 GLU A N 1
ATOM 643 C CA . GLU A 1 80 ? 18.188 12.328 10.056 1.00 91.88 80 GLU A CA 1
ATOM 644 C C . GLU A 1 80 ? 16.940 12.216 9.191 1.00 91.88 80 GLU A C 1
ATOM 646 O O . GLU A 1 80 ? 16.169 11.259 9.296 1.00 91.88 80 GLU A O 1
ATOM 651 N N . VAL A 1 81 ? 16.722 13.220 8.339 1.00 93.56 81 VAL A N 1
ATOM 652 C CA . VAL A 1 81 ? 15.625 13.202 7.369 1.00 93.56 81 VAL A CA 1
ATOM 653 C C . VAL A 1 81 ? 16.069 12.359 6.173 1.00 93.56 81 VAL A C 1
ATOM 655 O O . VAL A 1 81 ? 16.969 12.776 5.436 1.00 93.56 81 VAL A O 1
ATOM 658 N N . PRO A 1 82 ? 15.456 11.186 5.944 1.00 94.56 82 PRO A N 1
ATOM 659 C CA . PRO A 1 82 ? 15.873 10.309 4.866 1.00 94.56 82 PRO A CA 1
ATOM 660 C C . PRO A 1 82 ? 15.549 10.926 3.499 1.00 94.56 82 PRO A C 1
ATOM 662 O O . PRO A 1 82 ? 14.532 11.616 3.350 1.00 94.56 82 PRO A O 1
ATOM 665 N N . PRO A 1 83 ? 16.358 10.657 2.459 1.00 93.94 83 PRO A N 1
ATOM 666 C CA . PRO A 1 83 ? 16.123 11.215 1.137 1.00 93.94 83 PRO A CA 1
ATOM 667 C C . PRO A 1 83 ? 14.855 10.623 0.511 1.00 93.94 83 PRO A C 1
ATOM 669 O O . PRO A 1 83 ? 14.638 9.410 0.530 1.00 93.94 83 PRO A O 1
ATOM 672 N N . THR A 1 84 ? 14.032 11.476 -0.099 1.00 94.56 84 THR A N 1
ATOM 673 C CA . THR A 1 84 ? 12.847 11.037 -0.851 1.00 94.56 84 THR A CA 1
ATOM 674 C C . THR A 1 84 ? 13.237 10.383 -2.183 1.00 94.56 84 THR A C 1
ATOM 676 O O . THR A 1 84 ? 14.288 10.709 -2.747 1.00 94.56 84 THR A O 1
ATOM 679 N N . PRO A 1 85 ? 12.371 9.536 -2.779 1.00 91.94 85 PRO A N 1
ATOM 680 C CA . PRO A 1 85 ? 12.612 8.972 -4.109 1.00 91.94 85 PRO A CA 1
ATOM 681 C C . PRO A 1 85 ? 12.924 10.038 -5.172 1.00 91.94 85 PRO A C 1
ATOM 683 O O . PRO A 1 85 ? 13.819 9.862 -5.997 1.00 91.94 85 PRO A O 1
ATOM 686 N N . GLY A 1 86 ? 12.214 11.172 -5.137 1.00 89.88 86 GLY A N 1
ATOM 687 C CA . GLY A 1 86 ? 12.442 12.287 -6.058 1.00 89.88 86 GLY A CA 1
ATOM 688 C C . GLY A 1 86 ? 13.825 12.917 -5.889 1.00 89.88 86 GLY A C 1
ATOM 689 O O . GLY A 1 86 ? 14.496 13.189 -6.885 1.00 89.88 86 GLY A O 1
ATOM 690 N N . LEU A 1 87 ? 14.280 13.088 -4.644 1.00 91.44 87 LEU A N 1
ATOM 691 C CA . LEU A 1 87 ? 15.609 13.619 -4.349 1.00 91.44 87 LEU A CA 1
ATOM 692 C C . LEU A 1 87 ? 16.720 12.659 -4.797 1.00 91.44 87 LEU A C 1
ATOM 694 O O . LEU A 1 87 ? 17.714 13.108 -5.360 1.00 91.44 87 LEU A O 1
ATOM 698 N N . ILE A 1 88 ? 16.535 11.345 -4.628 1.00 90.69 88 ILE A N 1
ATOM 699 C CA . ILE A 1 88 ? 17.476 10.326 -5.125 1.00 90.69 88 ILE A CA 1
ATOM 700 C C . ILE A 1 88 ? 17.586 10.389 -6.654 1.00 90.69 88 ILE A C 1
ATOM 702 O O . ILE A 1 88 ? 18.688 10.407 -7.202 1.00 90.69 88 ILE A O 1
ATOM 706 N N . ILE A 1 89 ? 16.451 10.471 -7.358 1.00 87.94 89 ILE A N 1
ATOM 707 C CA . ILE A 1 89 ? 16.422 10.601 -8.825 1.00 87.94 89 ILE A CA 1
ATOM 708 C C . ILE A 1 89 ? 17.136 11.883 -9.268 1.00 87.94 89 ILE A C 1
ATOM 710 O O . ILE A 1 89 ? 17.918 11.847 -10.218 1.00 87.94 89 ILE A O 1
ATOM 714 N N . TYR A 1 90 ? 16.895 13.000 -8.577 1.00 90.19 90 TYR A N 1
ATOM 715 C CA . TYR A 1 90 ? 17.560 14.272 -8.854 1.00 90.19 90 TYR A CA 1
ATOM 716 C C . TYR A 1 90 ? 19.080 14.186 -8.647 1.00 90.19 90 TYR A C 1
ATOM 718 O O . TYR A 1 90 ? 19.826 14.576 -9.538 1.00 90.19 90 TYR A O 1
ATOM 726 N N . ARG A 1 91 ? 19.549 13.605 -7.531 1.00 90.19 91 ARG A N 1
ATOM 727 C CA . ARG A 1 91 ? 20.985 13.404 -7.252 1.00 90.19 91 ARG A CA 1
ATOM 728 C C . ARG A 1 91 ? 21.679 12.572 -8.336 1.00 90.19 91 ARG A C 1
ATOM 730 O O . ARG A 1 91 ? 22.812 12.870 -8.691 1.00 90.19 91 ARG A O 1
ATOM 737 N N . ARG A 1 92 ? 20.996 11.562 -8.890 1.00 86.50 92 ARG A N 1
ATOM 738 C CA . ARG A 1 92 ? 21.525 10.717 -9.978 1.00 86.50 92 ARG A CA 1
ATOM 739 C C . ARG A 1 92 ? 21.557 11.432 -11.332 1.00 86.50 92 ARG A C 1
ATOM 741 O O . ARG A 1 92 ? 22.492 11.228 -12.099 1.00 86.50 92 ARG A O 1
ATOM 748 N N . LYS A 1 93 ? 20.535 12.235 -11.651 1.00 86.38 93 LYS A N 1
ATOM 749 C CA . LYS A 1 93 ? 20.446 12.985 -12.915 1.00 86.38 93 LYS A CA 1
ATOM 750 C C . LYS A 1 93 ? 19.908 14.407 -12.669 1.00 86.38 93 LYS A C 1
ATOM 752 O O . LYS A 1 93 ? 18.702 14.635 -12.832 1.00 86.38 93 LYS A O 1
ATOM 757 N N . PRO A 1 94 ? 20.788 15.362 -12.298 1.00 88.44 94 PRO A N 1
ATOM 758 C CA . PRO A 1 94 ? 20.385 16.727 -11.950 1.00 88.44 94 PRO A CA 1
ATOM 759 C C . PRO A 1 94 ? 20.126 17.616 -13.173 1.00 88.44 94 PRO A C 1
ATOM 761 O O . PRO A 1 94 ? 19.628 18.727 -13.025 1.00 88.44 94 PRO A O 1
ATOM 764 N N . TYR A 1 95 ? 20.425 17.137 -14.382 1.00 89.25 95 TYR A N 1
ATOM 765 C CA . TYR A 1 95 ? 20.246 17.868 -15.635 1.00 89.25 95 TYR A CA 1
ATOM 766 C C . TYR A 1 95 ? 19.342 17.111 -16.624 1.00 89.25 95 TYR A C 1
ATOM 768 O O . TYR A 1 95 ? 19.275 15.878 -16.635 1.00 89.25 95 TYR A O 1
ATOM 776 N N . LEU A 1 96 ? 18.627 17.860 -17.458 1.00 86.06 96 LEU A N 1
ATOM 777 C CA . LEU A 1 96 ? 17.958 17.393 -18.665 1.00 86.06 96 LEU A CA 1
ATOM 778 C C . LEU A 1 96 ? 18.923 17.554 -19.832 1.00 86.06 96 LEU A C 1
ATOM 780 O O . LEU A 1 96 ? 19.541 18.599 -19.991 1.00 86.06 96 LEU A O 1
ATOM 784 N N . GLU A 1 97 ? 19.048 16.507 -20.636 1.00 88.38 97 GLU A N 1
ATOM 785 C CA . GLU A 1 97 ? 19.799 16.564 -21.885 1.00 88.38 97 GLU A CA 1
ATOM 786 C C . GLU A 1 97 ? 18.791 16.726 -23.010 1.00 88.38 97 GLU A C 1
ATOM 788 O O . GLU A 1 97 ? 17.888 15.897 -23.162 1.00 88.38 97 GLU A O 1
ATOM 793 N N . ARG A 1 98 ? 18.939 17.802 -23.773 1.00 85.31 98 ARG A N 1
ATOM 794 C CA . ARG A 1 98 ? 18.162 18.072 -24.974 1.00 85.31 98 ARG A CA 1
ATOM 795 C C . ARG A 1 98 ? 19.134 18.277 -26.122 1.00 85.31 98 ARG A C 1
ATOM 797 O O . ARG A 1 98 ? 20.157 18.923 -25.952 1.00 85.31 98 ARG A O 1
ATOM 804 N N . GLN A 1 99 ? 18.818 17.713 -27.277 1.00 87.19 99 GLN A N 1
ATOM 805 C CA . GLN A 1 99 ? 19.580 17.998 -28.481 1.00 87.19 99 GLN A CA 1
ATOM 806 C C . GLN A 1 99 ? 19.066 19.297 -29.103 1.00 87.19 99 GLN A C 1
ATOM 808 O O . GLN A 1 99 ? 17.849 19.458 -29.260 1.00 87.19 99 GLN A O 1
ATOM 813 N N . ASP A 1 100 ? 19.978 20.209 -29.420 1.00 83.31 100 ASP A N 1
ATOM 814 C CA . ASP A 1 100 ? 19.680 21.394 -30.209 1.00 83.31 100 ASP A CA 1
ATOM 815 C C . ASP A 1 100 ? 19.258 20.950 -31.624 1.00 83.31 100 ASP A C 1
ATOM 817 O O . ASP A 1 100 ? 19.990 20.193 -32.270 1.00 83.31 100 ASP A O 1
ATOM 821 N N . PRO A 1 101 ? 18.066 21.345 -32.101 1.00 84.69 101 PRO A N 1
ATOM 822 C CA . PRO A 1 101 ? 17.584 20.943 -33.416 1.00 84.69 101 PRO A CA 1
ATOM 823 C C . PRO A 1 101 ? 18.365 21.569 -34.583 1.00 84.69 101 PRO A C 1
ATOM 825 O O . PRO A 1 101 ? 18.307 21.018 -35.680 1.00 84.69 101 PRO A O 1
ATOM 828 N N . GLU A 1 102 ? 19.067 22.686 -34.376 1.00 84.69 102 GLU A N 1
ATOM 829 C CA . GLU A 1 102 ? 19.810 23.403 -35.417 1.00 84.69 102 GLU A CA 1
ATOM 830 C C . GLU A 1 102 ? 21.287 23.007 -35.444 1.00 84.69 102 GLU A C 1
ATOM 832 O O . GLU A 1 102 ? 21.826 22.723 -36.515 1.00 84.69 102 GLU A O 1
ATOM 837 N N . THR A 1 103 ? 21.944 22.949 -34.282 1.00 83.06 103 THR A N 1
ATOM 838 C CA . THR A 1 103 ? 23.386 22.646 -34.210 1.00 83.06 103 THR A CA 1
ATOM 839 C C . THR A 1 103 ? 23.687 21.170 -33.961 1.00 83.06 103 THR A C 1
ATOM 841 O O . THR A 1 103 ? 24.796 20.707 -34.219 1.00 83.06 103 THR A O 1
ATOM 844 N N . GLY A 1 104 ? 22.704 20.401 -33.481 1.00 84.88 104 GLY A N 1
ATOM 845 C CA . GLY A 1 104 ? 22.885 19.006 -33.082 1.00 84.88 104 GLY A CA 1
ATOM 846 C C . GLY A 1 104 ? 23.612 18.825 -31.744 1.00 84.88 104 GLY A C 1
ATOM 847 O O . GLY A 1 104 ? 23.784 17.677 -31.317 1.00 84.88 104 GLY A O 1
ATOM 848 N N . ASP A 1 105 ? 24.000 19.916 -31.077 1.00 87.44 105 ASP A N 1
ATOM 849 C CA . ASP A 1 105 ? 24.708 19.903 -29.796 1.00 87.44 105 ASP A CA 1
ATOM 850 C C . ASP A 1 105 ? 23.817 19.418 -28.646 1.00 87.44 105 ASP A C 1
ATOM 852 O O . ASP A 1 105 ? 22.594 19.558 -28.660 1.00 87.44 105 ASP A O 1
ATOM 856 N N . ILE A 1 106 ? 24.430 18.849 -27.605 1.00 86.81 106 ILE A N 1
ATOM 857 C CA . ILE A 1 106 ? 23.711 18.429 -26.396 1.00 86.81 106 ILE A CA 1
ATOM 858 C C . ILE A 1 106 ? 23.671 19.596 -25.405 1.00 86.81 106 ILE A C 1
ATOM 860 O O . ILE A 1 106 ? 24.659 19.896 -24.734 1.00 86.81 106 ILE A O 1
ATOM 864 N N . ILE A 1 107 ? 22.497 20.201 -25.256 1.00 87.75 107 ILE A N 1
ATOM 865 C CA . ILE A 1 107 ? 22.201 21.214 -24.246 1.00 87.75 107 ILE A CA 1
ATOM 866 C C . ILE A 1 107 ? 21.872 20.512 -22.923 1.00 87.75 107 ILE A C 1
ATOM 868 O O . ILE A 1 107 ? 21.012 19.627 -22.861 1.00 87.75 107 ILE A O 1
ATOM 872 N N . ARG A 1 108 ? 22.559 20.915 -21.846 1.00 89.00 108 ARG A N 1
ATOM 873 C CA . ARG A 1 108 ? 22.307 20.448 -20.476 1.00 89.00 108 ARG A CA 1
ATOM 874 C C . ARG A 1 108 ? 21.595 21.528 -19.673 1.00 89.00 108 ARG A C 1
ATOM 876 O O . ARG A 1 108 ? 22.224 22.472 -19.208 1.00 89.00 108 ARG A O 1
ATOM 883 N N . GLU A 1 109 ? 20.296 21.361 -19.478 1.00 86.56 109 GLU A N 1
ATOM 884 C CA . GLU A 1 109 ? 19.479 22.252 -18.649 1.00 86.56 109 GLU A CA 1
ATOM 885 C C . GLU A 1 109 ? 19.385 21.701 -17.224 1.00 86.56 109 GLU A C 1
ATOM 887 O O . GLU A 1 109 ? 19.204 20.499 -17.026 1.00 86.56 109 GLU A O 1
ATOM 892 N N . SER A 1 110 ? 19.497 22.547 -16.203 1.00 86.69 110 SER A N 1
ATOM 893 C CA . SER A 1 110 ? 19.325 22.104 -14.817 1.00 86.69 110 SER A CA 1
ATOM 894 C C . SER A 1 110 ? 17.867 21.731 -14.541 1.00 86.69 110 SER A C 1
ATOM 896 O O . SER A 1 110 ? 16.925 22.397 -14.969 1.00 86.69 110 SER A O 1
ATOM 898 N N . ARG A 1 111 ? 17.655 20.637 -13.806 1.00 86.31 111 ARG A N 1
ATOM 899 C CA . ARG A 1 111 ? 16.320 20.265 -13.329 1.00 86.31 111 ARG A CA 1
ATOM 900 C C . ARG A 1 111 ? 15.942 21.130 -12.128 1.00 86.31 111 ARG A C 1
ATOM 902 O O . ARG A 1 111 ? 16.815 21.447 -11.321 1.00 86.31 111 ARG A O 1
ATOM 909 N N . PRO A 1 112 ? 14.652 21.450 -11.939 1.00 87.75 112 PRO A N 1
ATOM 910 C CA . PRO A 1 112 ? 14.209 22.040 -10.686 1.00 87.75 112 PRO A CA 1
ATOM 911 C C . PRO A 1 112 ? 14.460 21.049 -9.545 1.00 87.75 112 PRO A C 1
ATOM 913 O O . PRO A 1 112 ? 14.107 19.867 -9.641 1.00 87.75 112 PRO A O 1
ATOM 916 N N . MET A 1 113 ? 15.087 21.529 -8.470 1.00 86.88 113 MET A N 1
ATOM 917 C CA . MET A 1 113 ? 15.347 20.714 -7.289 1.00 86.88 113 MET A CA 1
ATOM 918 C C . MET A 1 113 ? 14.011 20.348 -6.618 1.00 86.88 113 MET A C 1
ATOM 920 O O . MET A 1 113 ? 13.202 21.238 -6.345 1.00 86.88 113 MET A O 1
ATOM 924 N N . PRO A 1 114 ? 13.744 19.057 -6.350 1.00 89.06 114 PRO A N 1
ATOM 925 C CA . PRO A 1 114 ? 12.553 18.657 -5.613 1.00 89.06 114 PRO A CA 1
ATOM 926 C C . PRO A 1 114 ? 12.635 19.145 -4.161 1.00 89.06 114 PRO A C 1
ATOM 928 O O . PRO A 1 114 ? 13.722 19.220 -3.596 1.00 89.06 114 PRO A O 1
ATOM 931 N N . SER A 1 115 ? 11.484 19.391 -3.528 1.00 85.69 115 SER A N 1
ATOM 932 C CA . SER A 1 115 ? 11.398 19.902 -2.146 1.00 85.69 115 SER A CA 1
ATOM 933 C C . SER A 1 115 ? 12.097 19.028 -1.101 1.00 85.69 115 SER A C 1
ATOM 935 O O . SER A 1 115 ? 12.371 19.491 -0.000 1.00 85.69 115 SER A O 1
ATOM 937 N N . GLY A 1 116 ? 12.335 17.749 -1.410 1.00 88.06 116 GLY A N 1
ATOM 938 C CA . GLY A 1 116 ? 12.937 16.793 -0.482 1.00 88.06 116 GLY A CA 1
ATOM 939 C C . GLY A 1 116 ? 12.009 16.369 0.660 1.00 88.06 116 GLY A C 1
ATOM 940 O O . GLY A 1 116 ? 12.428 15.586 1.501 1.00 88.06 116 GLY A O 1
ATOM 941 N N . THR A 1 117 ? 10.756 16.830 0.673 1.00 94.19 117 THR A N 1
ATOM 942 C CA . THR A 1 117 ? 9.778 16.538 1.725 1.00 94.19 117 THR A CA 1
ATOM 943 C C . THR A 1 117 ? 8.986 15.266 1.439 1.00 94.19 117 THR A C 1
ATOM 945 O O . THR A 1 117 ? 8.489 15.046 0.332 1.00 94.19 117 THR A O 1
ATOM 948 N N . TRP A 1 118 ? 8.835 14.424 2.458 1.00 96.12 118 TRP A N 1
ATOM 949 C CA . TRP A 1 118 ? 7.972 13.253 2.405 1.00 96.12 118 TRP A CA 1
ATOM 950 C C . TRP A 1 118 ? 6.508 13.672 2.435 1.00 96.12 118 TRP A C 1
ATOM 952 O O . TRP A 1 118 ? 6.060 14.351 3.358 1.00 96.12 118 TRP A O 1
ATOM 962 N N . THR A 1 119 ? 5.756 13.238 1.429 1.00 95.12 119 THR A N 1
ATOM 963 C CA . THR A 1 119 ? 4.297 13.369 1.390 1.00 95.12 119 THR A CA 1
ATOM 964 C C . THR A 1 119 ? 3.644 12.034 1.720 1.00 95.12 119 THR A C 1
ATOM 966 O O . THR A 1 119 ? 4.197 10.971 1.424 1.00 95.12 119 THR A O 1
ATOM 969 N N . ASP A 1 120 ? 2.447 12.085 2.295 1.00 91.81 120 ASP A N 1
ATOM 970 C CA . ASP A 1 120 ? 1.601 10.916 2.549 1.00 91.81 120 ASP A CA 1
ATOM 971 C C . ASP A 1 120 ? 1.385 10.075 1.280 1.00 91.81 120 ASP A C 1
ATOM 973 O O . ASP A 1 120 ? 1.565 8.863 1.319 1.00 91.81 120 ASP A O 1
ATOM 977 N N . SER A 1 121 ? 1.144 10.715 0.131 1.00 92.69 121 SER A N 1
ATOM 978 C CA . SER A 1 121 ? 1.009 10.042 -1.167 1.00 92.69 121 SER A CA 1
ATOM 979 C C . SER A 1 121 ? 2.268 9.269 -1.577 1.00 92.69 121 SER A C 1
ATOM 981 O O . SER A 1 121 ? 2.182 8.234 -2.241 1.00 92.69 121 SER A O 1
ATOM 983 N N . THR A 1 122 ? 3.458 9.765 -1.226 1.00 93.88 122 THR A N 1
ATOM 984 C CA . THR A 1 122 ? 4.714 9.065 -1.537 1.00 93.88 122 THR A CA 1
ATOM 985 C C . THR A 1 122 ? 4.849 7.808 -0.688 1.00 93.88 122 THR A C 1
ATOM 987 O O . THR A 1 122 ? 5.155 6.747 -1.229 1.00 93.88 122 THR A O 1
ATOM 990 N N . VAL A 1 123 ? 4.566 7.915 0.613 1.00 94.69 123 VAL A N 1
ATOM 991 C CA . VAL A 1 123 ? 4.570 6.777 1.543 1.00 94.69 123 VAL A CA 1
ATOM 992 C C . VAL A 1 123 ? 3.526 5.741 1.122 1.00 94.69 123 VAL A C 1
ATOM 994 O O . VAL A 1 123 ? 3.862 4.573 0.957 1.00 94.69 123 VAL A O 1
ATOM 997 N N . GLU A 1 124 ? 2.295 6.174 0.841 1.00 92.56 124 GLU A N 1
ATOM 998 C CA . GLU A 1 124 ? 1.204 5.321 0.359 1.00 92.56 124 GLU A CA 1
ATOM 999 C C . GLU A 1 124 ? 1.614 4.528 -0.889 1.00 92.56 124 GLU A C 1
ATOM 1001 O O . GLU A 1 124 ? 1.458 3.309 -0.937 1.00 92.56 124 GLU A O 1
ATOM 1006 N N . LYS A 1 125 ? 2.186 5.197 -1.900 1.00 90.88 125 LYS A N 1
ATOM 1007 C CA . LYS A 1 125 ? 2.633 4.540 -3.140 1.00 90.88 125 LYS A CA 1
ATOM 1008 C C . LYS A 1 125 ? 3.709 3.487 -2.897 1.00 90.88 125 LYS A C 1
ATOM 1010 O O . LYS A 1 125 ? 3.788 2.545 -3.683 1.00 90.88 125 LYS A O 1
ATOM 1015 N N . ILE A 1 126 ? 4.557 3.664 -1.884 1.00 92.56 126 ILE A N 1
ATOM 1016 C CA . ILE A 1 126 ? 5.578 2.676 -1.529 1.00 92.56 126 ILE A CA 1
ATOM 1017 C C . ILE A 1 126 ? 4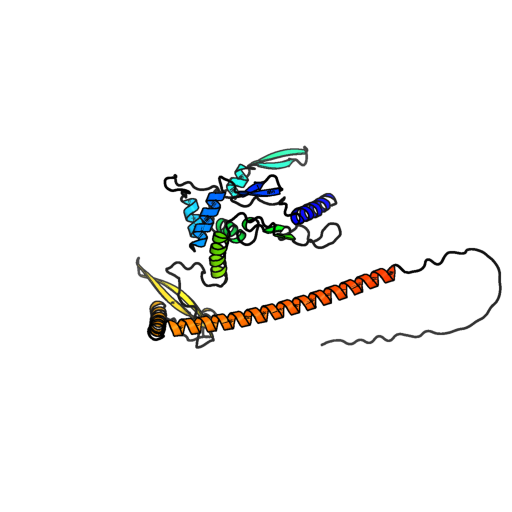.916 1.506 -0.799 1.00 92.56 126 ILE A C 1
ATOM 1019 O O . ILE A 1 126 ? 5.023 0.382 -1.280 1.00 92.56 126 ILE A O 1
ATOM 1023 N N . CYS A 1 127 ? 4.158 1.765 0.272 1.00 91.62 127 CYS A N 1
ATOM 1024 C CA . CYS A 1 127 ? 3.470 0.734 1.056 1.00 91.62 127 CYS A CA 1
ATOM 1025 C C . CYS A 1 127 ? 2.515 -0.122 0.209 1.00 91.62 127 CYS A C 1
ATOM 1027 O O . CYS A 1 127 ? 2.513 -1.340 0.338 1.00 91.62 127 CYS A O 1
ATOM 1029 N N . LYS A 1 128 ? 1.759 0.476 -0.720 1.00 86.81 128 LYS A N 1
ATOM 1030 C CA . LYS A 1 128 ? 0.827 -0.273 -1.582 1.00 86.81 128 LYS A CA 1
ATOM 1031 C C . LYS A 1 128 ? 1.509 -1.130 -2.646 1.00 86.81 128 LYS A C 1
ATOM 1033 O O . LYS A 1 128 ? 0.939 -2.104 -3.114 1.00 86.81 128 LYS A O 1
ATOM 1038 N N . ARG A 1 129 ? 2.734 -0.792 -3.055 1.00 83.62 129 ARG A N 1
ATOM 1039 C CA . ARG A 1 129 ? 3.479 -1.589 -4.050 1.00 83.62 129 ARG A CA 1
ATOM 1040 C C . ARG A 1 129 ? 4.197 -2.790 -3.454 1.00 83.62 129 ARG A C 1
ATOM 1042 O O . ARG A 1 129 ? 4.807 -3.553 -4.197 1.00 83.62 129 ARG A O 1
ATOM 1049 N N . VAL A 1 130 ? 4.174 -2.921 -2.133 1.00 85.00 130 VAL A N 1
ATOM 1050 C CA . VAL A 1 130 ? 4.948 -3.924 -1.406 1.00 85.00 130 VAL A CA 1
ATOM 1051 C C . VAL A 1 130 ? 4.387 -5.328 -1.586 1.00 85.00 130 VAL A C 1
ATOM 1053 O O . VAL A 1 130 ? 5.166 -6.249 -1.796 1.00 85.00 130 VAL A O 1
ATOM 1056 N N . PHE A 1 131 ? 3.062 -5.478 -1.580 1.00 78.94 131 PHE A N 1
ATOM 1057 C CA . PHE A 1 131 ? 2.394 -6.766 -1.791 1.00 78.94 131 PHE A CA 1
ATOM 1058 C C . PHE A 1 131 ? 2.180 -7.093 -3.271 1.00 78.94 131 PHE A C 1
ATOM 1060 O O . PHE A 1 131 ? 2.098 -8.261 -3.635 1.00 78.94 131 PHE A O 1
ATOM 1067 N N . ASP A 1 132 ? 2.115 -6.073 -4.131 1.00 75.44 132 ASP A N 1
ATOM 1068 C CA . ASP A 1 132 ? 1.837 -6.256 -5.550 1.00 75.44 132 ASP A CA 1
ATOM 1069 C C . ASP A 1 132 ? 2.881 -5.593 -6.454 1.00 75.44 132 ASP A C 1
ATOM 1071 O O . ASP A 1 132 ? 2.646 -4.585 -7.129 1.00 75.44 132 ASP A O 1
ATOM 1075 N N . GLY A 1 133 ? 4.089 -6.155 -6.437 1.00 84.31 133 GLY A N 1
ATOM 1076 C CA . GLY A 1 133 ? 5.173 -5.665 -7.269 1.00 84.31 133 GLY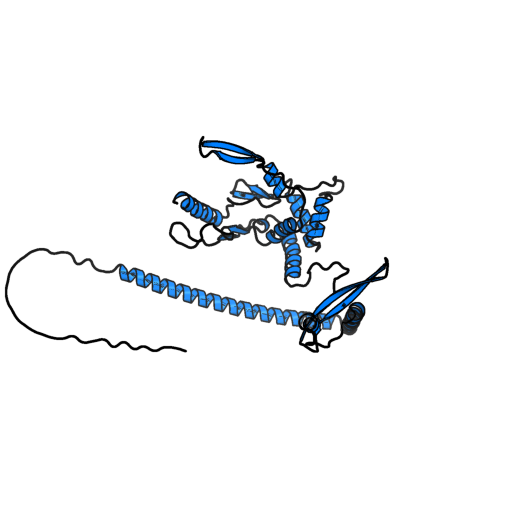 A CA 1
ATOM 1077 C C . GLY A 1 133 ? 6.533 -6.243 -6.917 1.00 84.31 133 GLY A C 1
ATOM 1078 O O . GLY A 1 133 ? 6.662 -7.323 -6.345 1.00 84.31 133 GLY A O 1
ATOM 1079 N N . VAL A 1 134 ? 7.565 -5.482 -7.282 1.00 88.50 134 VAL A N 1
ATOM 1080 C CA . VAL A 1 134 ? 8.971 -5.905 -7.227 1.00 88.50 134 VAL A CA 1
ATOM 1081 C C . VAL A 1 134 ? 9.383 -6.374 -5.829 1.00 88.50 134 VAL A C 1
ATOM 1083 O O . VAL A 1 134 ? 10.136 -7.333 -5.706 1.00 88.50 134 VAL A O 1
ATOM 1086 N N . TYR A 1 135 ? 8.856 -5.741 -4.780 1.00 90.81 135 TYR A N 1
ATOM 1087 C CA . TYR A 1 135 ? 9.151 -6.088 -3.390 1.00 90.81 135 TYR A CA 1
ATOM 1088 C C . TYR A 1 135 ? 8.685 -7.499 -3.000 1.00 90.81 135 TYR A C 1
ATOM 1090 O O . TYR A 1 135 ? 9.403 -8.195 -2.284 1.00 90.81 135 TYR A O 1
ATOM 1098 N N . ALA A 1 136 ? 7.538 -7.939 -3.523 1.00 88.12 136 ALA A N 1
ATOM 1099 C CA . ALA A 1 136 ? 7.005 -9.292 -3.354 1.00 88.12 136 ALA A CA 1
ATOM 1100 C C . ALA A 1 136 ? 7.597 -10.301 -4.358 1.00 88.12 136 ALA A C 1
ATOM 1102 O O . ALA A 1 136 ? 7.181 -11.453 -4.398 1.00 88.12 136 ALA A O 1
ATOM 1103 N N . GLY A 1 137 ? 8.552 -9.891 -5.202 1.00 88.50 137 GLY A N 1
ATOM 1104 C CA . GLY A 1 137 ? 9.080 -10.751 -6.262 1.00 88.50 137 GLY A CA 1
ATOM 1105 C C . GLY A 1 137 ? 8.162 -10.844 -7.484 1.00 88.50 137 GLY A C 1
ATOM 1106 O O . GLY A 1 137 ? 8.256 -11.797 -8.250 1.00 88.50 137 GLY A O 1
ATOM 1107 N N . VAL A 1 138 ? 7.270 -9.873 -7.696 1.00 89.31 138 VAL A N 1
ATOM 1108 C CA . VAL A 1 138 ? 6.364 -9.841 -8.853 1.00 89.31 138 VAL A CA 1
ATOM 1109 C C . VAL A 1 138 ? 6.798 -8.742 -9.819 1.00 89.31 138 VAL A C 1
ATOM 1111 O O . VAL A 1 138 ? 6.829 -7.557 -9.486 1.00 89.31 138 VAL A O 1
ATOM 1114 N N . LEU A 1 139 ? 7.126 -9.113 -11.054 1.00 88.56 139 LEU A N 1
ATOM 1115 C CA . LEU A 1 139 ? 7.438 -8.171 -12.121 1.00 88.56 139 LEU A CA 1
ATOM 1116 C C . LEU A 1 139 ? 6.188 -7.891 -12.955 1.00 88.56 139 LEU A C 1
ATOM 1118 O O . LEU A 1 139 ? 5.639 -8.795 -13.579 1.00 88.56 139 LEU A O 1
ATOM 1122 N N . ARG A 1 140 ? 5.785 -6.620 -13.007 1.00 86.75 140 ARG A N 1
ATOM 1123 C CA . ARG A 1 140 ? 4.683 -6.123 -13.839 1.00 86.75 140 ARG A CA 1
ATOM 1124 C C . ARG A 1 140 ? 5.216 -5.184 -14.913 1.00 86.75 140 ARG A C 1
ATOM 1126 O O . ARG A 1 140 ? 5.992 -4.269 -14.622 1.00 86.75 140 ARG A O 1
ATOM 1133 N N . TRP A 1 141 ? 4.804 -5.390 -16.157 1.00 85.00 141 TRP A N 1
ATOM 1134 C CA . TRP A 1 141 ? 5.202 -4.561 -17.292 1.00 85.00 141 TRP A CA 1
ATOM 1135 C C . TRP A 1 141 ? 4.037 -4.371 -18.259 1.00 85.00 141 TRP A C 1
ATOM 1137 O O . TRP A 1 141 ? 3.277 -5.298 -18.501 1.00 85.00 141 TRP A O 1
ATOM 1147 N N . GLY A 1 142 ? 3.909 -3.178 -18.839 1.00 78.25 142 GLY A N 1
ATOM 1148 C CA . GLY A 1 142 ? 2.863 -2.881 -19.825 1.00 78.25 142 GLY A CA 1
ATOM 1149 C C . GLY A 1 142 ? 1.493 -2.500 -19.250 1.00 78.25 142 GLY A C 1
ATOM 1150 O O . GLY A 1 142 ? 0.600 -2.208 -20.029 1.00 78.25 142 GLY A O 1
ATOM 1151 N N . GLU A 1 143 ? 1.329 -2.436 -17.924 1.00 74.12 143 GLU A N 1
ATOM 1152 C CA . GLU A 1 143 ? 0.063 -2.039 -17.266 1.00 74.12 143 GLU A CA 1
ATOM 1153 C C . GLU A 1 143 ? -0.205 -0.527 -17.274 1.00 74.12 143 GLU A C 1
ATOM 1155 O O . GLU A 1 143 ? -1.321 -0.078 -17.029 1.00 74.12 143 GLU A O 1
ATOM 1160 N N . ARG A 1 144 ? 0.829 0.288 -17.507 1.00 67.25 144 ARG A N 1
ATOM 1161 C CA . ARG A 1 144 ? 0.697 1.747 -17.605 1.00 67.25 144 ARG A CA 1
ATOM 1162 C C . ARG A 1 144 ? 0.529 2.170 -19.050 1.00 67.25 144 ARG A C 1
ATOM 1164 O O . ARG A 1 144 ? 1.096 1.529 -19.929 1.00 67.25 144 ARG A O 1
ATOM 1171 N N . TYR A 1 145 ? -0.175 3.291 -19.242 1.00 54.72 145 TYR A N 1
ATOM 1172 C CA . TYR A 1 145 ? -0.491 3.882 -20.542 1.00 54.72 145 TYR A CA 1
ATOM 1173 C C . TYR A 1 145 ? 0.690 3.789 -21.511 1.00 54.72 145 TYR A C 1
ATOM 1175 O O . TYR A 1 145 ? 1.702 4.486 -21.371 1.00 54.72 145 TYR A O 1
ATOM 1183 N N . ASN A 1 146 ? 0.556 2.899 -22.490 1.00 66.12 146 ASN A N 1
ATOM 1184 C CA . ASN A 1 146 ? 1.432 2.887 -23.639 1.00 66.12 146 ASN A CA 1
ATOM 1185 C C . ASN A 1 146 ? 0.960 4.011 -24.554 1.00 66.12 146 ASN A C 1
ATOM 1187 O O . ASN A 1 146 ? -0.230 4.175 -24.779 1.00 66.12 146 ASN A O 1
ATOM 1191 N N . LYS A 1 147 ? 1.894 4.769 -25.135 1.00 66.69 147 LYS A N 1
ATOM 1192 C CA . LYS A 1 147 ? 1.552 5.818 -26.112 1.00 66.69 147 LYS A CA 1
ATOM 1193 C C . LYS A 1 147 ? 0.700 5.290 -27.285 1.00 66.69 147 LYS A C 1
ATOM 1195 O O . LYS A 1 147 ? 0.039 6.079 -27.948 1.00 66.69 147 LYS A O 1
ATOM 1200 N N . PHE A 1 148 ? 0.758 3.982 -27.535 1.00 72.75 148 PHE A N 1
ATOM 1201 C CA . PHE A 1 148 ? 0.012 3.274 -28.569 1.00 72.75 148 PHE A CA 1
ATOM 1202 C C . PHE A 1 148 ? -0.497 1.948 -28.004 1.00 72.75 148 PHE A C 1
ATOM 1204 O O . PHE A 1 148 ? 0.297 1.233 -27.375 1.00 72.75 148 PHE A O 1
ATOM 1211 N N . ASP A 1 149 ? -1.748 1.606 -28.294 1.00 75.19 149 ASP A N 1
ATOM 1212 C CA . ASP A 1 149 ? -2.387 0.364 -27.838 1.00 75.19 149 ASP A CA 1
ATOM 1213 C C . ASP A 1 149 ? -1.894 -0.862 -28.607 1.00 75.19 149 ASP A C 1
ATOM 1215 O O . ASP A 1 149 ? -1.763 -1.941 -28.037 1.00 75.19 149 ASP A O 1
ATOM 1219 N N . GLU A 1 150 ? -1.506 -0.677 -29.868 1.00 79.25 150 GLU A N 1
ATOM 1220 C CA . GLU A 1 150 ? -1.032 -1.748 -30.744 1.00 79.25 150 GLU A CA 1
ATOM 1221 C C . GLU A 1 150 ? 0.502 -1.788 -30.843 1.00 79.25 150 GLU A C 1
ATOM 1223 O O . GLU A 1 150 ? 1.215 -0.781 -30.687 1.00 79.25 150 GLU A O 1
ATOM 1228 N N . ASP A 1 151 ? 1.038 -2.984 -31.064 1.00 75.69 151 ASP A N 1
ATOM 1229 C CA . ASP A 1 151 ? 2.402 -3.203 -31.518 1.00 75.69 151 ASP A CA 1
ATOM 1230 C C . ASP A 1 151 ? 2.536 -2.953 -33.031 1.00 75.69 151 ASP A C 1
ATOM 1232 O O . ASP A 1 151 ? 1.607 -2.521 -33.706 1.00 75.69 151 ASP A O 1
ATOM 1236 N N . ALA A 1 152 ? 3.735 -3.147 -33.578 1.00 69.69 152 ALA A N 1
ATOM 1237 C CA . ALA A 1 152 ? 3.972 -2.859 -34.994 1.00 69.69 152 ALA A CA 1
ATOM 1238 C C . ALA A 1 152 ? 3.388 -3.895 -35.958 1.00 69.69 152 ALA A C 1
ATOM 1240 O O . ALA A 1 152 ? 3.390 -3.645 -37.160 1.00 69.69 152 ALA A O 1
ATOM 1241 N N . ASP A 1 153 ? 2.924 -5.030 -35.440 1.00 76.31 153 ASP A N 1
ATOM 1242 C CA . ASP A 1 153 ? 2.239 -6.049 -36.225 1.00 76.31 153 ASP A CA 1
ATOM 1243 C C . ASP A 1 153 ? 0.708 -5.851 -36.164 1.00 76.31 153 ASP A C 1
ATOM 1245 O O . ASP A 1 153 ? -0.026 -6.628 -36.768 1.00 76.31 153 ASP A O 1
ATOM 1249 N N . GLY A 1 154 ? 0.225 -4.822 -35.449 1.00 76.69 154 GLY A N 1
ATOM 1250 C CA . GLY A 1 154 ? -1.200 -4.548 -35.240 1.00 76.69 154 GLY A CA 1
ATOM 1251 C C . GLY A 1 154 ? -1.828 -5.348 -34.095 1.00 76.69 154 GLY A C 1
ATOM 1252 O O . GLY A 1 154 ? -3.046 -5.346 -33.949 1.00 76.69 154 GLY A O 1
ATOM 1253 N N . ASN A 1 155 ? -1.030 -6.040 -33.273 1.00 80.19 155 ASN A N 1
ATOM 1254 C CA . ASN A 1 155 ? -1.554 -6.761 -32.112 1.00 80.19 155 ASN A CA 1
ATOM 1255 C C . ASN A 1 155 ? -1.682 -5.824 -30.914 1.00 80.19 155 ASN A C 1
ATOM 1257 O O . ASN A 1 155 ? -0.793 -5.011 -30.653 1.00 80.19 155 ASN A O 1
ATOM 1261 N N . LEU A 1 156 ? -2.739 -5.991 -30.121 1.00 80.69 156 LEU A N 1
ATOM 1262 C CA . LEU A 1 156 ? -2.891 -5.262 -28.864 1.00 80.69 156 LEU A CA 1
ATOM 1263 C C . LEU A 1 156 ? -1.758 -5.610 -27.891 1.00 80.69 156 LEU A C 1
ATOM 1265 O O . LEU A 1 156 ? -1.391 -6.772 -27.702 1.00 80.69 156 LEU A O 1
ATOM 1269 N N . LYS A 1 157 ? -1.190 -4.585 -27.256 1.00 82.44 157 LYS A N 1
ATOM 1270 C CA . LYS A 1 157 ? -0.144 -4.756 -26.250 1.00 82.44 157 LYS A CA 1
ATOM 1271 C C . LYS A 1 157 ? -0.741 -5.304 -24.969 1.00 82.44 157 LYS A C 1
ATOM 1273 O O . LYS A 1 157 ? -1.443 -4.605 -24.247 1.00 82.44 157 LYS A O 1
ATOM 1278 N N . GLU A 1 158 ? -0.355 -6.524 -24.639 1.00 81.62 158 GLU A N 1
ATOM 1279 C CA . GLU A 1 158 ? -0.774 -7.156 -23.395 1.00 81.62 158 GLU A CA 1
ATOM 1280 C C . GLU A 1 158 ? 0.196 -6.842 -22.247 1.00 81.62 158 GLU A C 1
ATOM 1282 O O . GLU A 1 158 ? 1.424 -6.861 -22.448 1.00 81.62 158 GLU A O 1
ATOM 1287 N N . PRO A 1 159 ? -0.324 -6.580 -21.035 1.00 85.56 159 PRO A N 1
ATOM 1288 C CA . PRO A 1 159 ? 0.500 -6.511 -19.843 1.00 85.56 159 PRO A CA 1
ATOM 1289 C C . PRO A 1 159 ? 1.091 -7.888 -19.527 1.00 85.56 159 PRO A C 1
ATOM 1291 O O . PRO A 1 159 ? 0.489 -8.933 -19.763 1.00 85.56 159 PRO A O 1
ATOM 1294 N N . VAL A 1 160 ? 2.297 -7.885 -18.972 1.00 86.81 160 VAL A N 1
ATOM 1295 C CA . VAL A 1 160 ? 3.015 -9.087 -18.555 1.00 86.81 160 VAL A CA 1
ATOM 1296 C C . VAL A 1 160 ? 3.225 -9.026 -17.051 1.00 86.81 160 VAL A C 1
ATOM 1298 O O . VAL A 1 160 ? 3.834 -8.080 -16.545 1.00 86.81 160 VAL A O 1
ATOM 1301 N N . ARG A 1 161 ? 2.755 -10.065 -16.360 1.00 89.56 161 ARG A N 1
ATOM 1302 C CA . ARG A 1 161 ? 2.987 -10.317 -14.936 1.00 89.56 161 ARG A CA 1
ATOM 1303 C C . ARG A 1 161 ? 3.802 -11.603 -14.799 1.00 89.56 161 ARG A C 1
ATOM 1305 O O . ARG A 1 161 ? 3.414 -12.627 -15.349 1.00 89.56 161 ARG A O 1
ATOM 1312 N N . VAL A 1 162 ? 4.932 -11.539 -14.100 1.00 89.25 162 VAL A N 1
ATOM 1313 C CA . VAL A 1 162 ? 5.819 -12.687 -13.849 1.00 89.25 162 VAL A CA 1
ATOM 1314 C C . VAL A 1 162 ? 6.163 -12.743 -12.373 1.00 89.25 162 VAL A C 1
ATOM 1316 O O . VAL A 1 162 ? 6.644 -11.762 -11.811 1.00 89.25 162 VAL A O 1
ATOM 1319 N N . GLU A 1 163 ? 5.955 -13.898 -11.757 1.00 89.31 163 GLU A N 1
ATOM 1320 C CA . GLU A 1 163 ? 6.425 -14.180 -10.404 1.00 89.31 163 GLU A CA 1
ATOM 1321 C C . GLU A 1 163 ? 7.861 -14.697 -10.499 1.00 89.31 163 GLU A C 1
ATOM 1323 O O . GLU A 1 163 ? 8.132 -15.728 -11.110 1.00 89.31 163 GLU A O 1
ATOM 1328 N N . THR A 1 164 ? 8.815 -13.937 -9.965 1.00 86.50 164 THR A N 1
ATOM 1329 C CA . THR A 1 164 ? 10.247 -14.244 -10.081 1.00 86.50 164 THR A CA 1
ATOM 1330 C C . THR A 1 164 ? 10.735 -15.199 -8.994 1.00 86.50 164 THR A C 1
ATOM 1332 O O . THR A 1 164 ? 11.867 -15.674 -9.072 1.00 86.50 164 THR A O 1
ATOM 1335 N N . GLY A 1 165 ? 9.913 -15.457 -7.968 1.00 86.25 165 GLY A N 1
ATOM 1336 C CA . GLY A 1 165 ? 10.280 -16.262 -6.798 1.00 86.25 165 GLY A CA 1
ATOM 1337 C C . GLY A 1 165 ? 11.362 -15.619 -5.924 1.00 86.25 165 GLY A C 1
ATOM 1338 O O . GLY A 1 165 ? 11.963 -16.296 -5.095 1.00 86.25 165 GLY A O 1
ATOM 1339 N N . ARG A 1 166 ? 11.644 -14.323 -6.122 1.00 87.94 166 ARG A N 1
ATOM 1340 C CA . ARG A 1 166 ? 12.686 -13.564 -5.413 1.00 87.94 166 A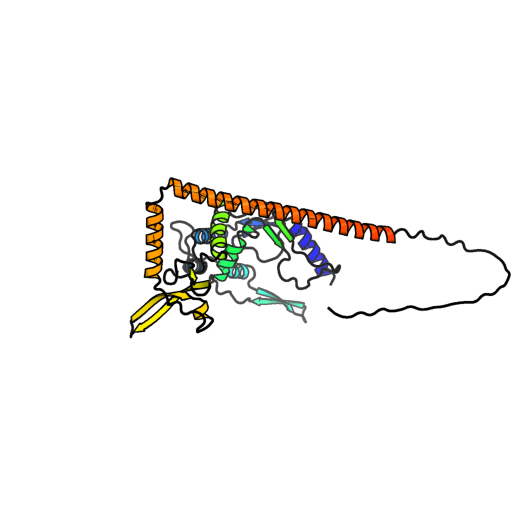RG A CA 1
ATOM 1341 C C . ARG A 1 166 ? 12.070 -12.394 -4.635 1.00 87.94 166 ARG A C 1
ATOM 1343 O O . ARG A 1 166 ? 12.253 -11.243 -5.048 1.00 87.94 166 ARG A O 1
ATOM 1350 N N . PRO A 1 167 ? 11.305 -12.662 -3.558 1.00 90.56 167 PRO A N 1
ATOM 1351 C CA . PRO A 1 167 ? 10.807 -11.604 -2.691 1.00 90.56 167 PRO A CA 1
ATOM 1352 C C . PRO A 1 167 ? 11.986 -10.905 -2.013 1.00 90.56 167 PRO A C 1
ATOM 1354 O O . PRO A 1 167 ? 12.954 -11.540 -1.598 1.00 90.56 167 PRO A O 1
ATOM 1357 N N . LEU A 1 168 ? 11.907 -9.581 -1.927 1.00 92.62 168 LEU A N 1
ATOM 1358 C CA . LEU A 1 168 ? 12.962 -8.750 -1.347 1.00 92.62 168 LEU A CA 1
ATOM 1359 C C . LEU A 1 168 ? 12.653 -8.377 0.097 1.00 92.62 168 LEU A C 1
ATOM 1361 O O . LEU A 1 168 ? 13.562 -7.998 0.817 1.00 92.62 168 LEU A O 1
ATOM 1365 N N . ILE A 1 169 ? 11.393 -8.499 0.517 1.00 92.38 169 ILE A N 1
ATOM 1366 C CA . ILE A 1 169 ? 10.923 -8.163 1.862 1.00 92.38 169 ILE A CA 1
ATOM 1367 C C . ILE A 1 169 ? 10.555 -9.451 2.605 1.00 92.38 169 ILE A C 1
ATOM 1369 O O . ILE A 1 169 ? 9.967 -10.345 1.993 1.00 92.38 169 ILE A O 1
ATOM 1373 N N . PRO A 1 170 ? 10.857 -9.565 3.914 1.00 91.25 170 PRO A N 1
ATOM 1374 C CA . PRO A 1 170 ? 10.466 -10.724 4.705 1.00 91.25 170 PRO A CA 1
ATOM 1375 C C . PRO A 1 170 ? 8.956 -10.985 4.663 1.00 91.25 170 PRO A C 1
ATOM 1377 O O . PRO A 1 170 ? 8.148 -10.086 4.901 1.00 91.25 170 PRO A O 1
ATOM 1380 N N . GLU A 1 171 ? 8.587 -12.247 4.449 1.00 88.44 171 GLU A N 1
ATOM 1381 C CA . GLU A 1 171 ? 7.195 -12.702 4.342 1.00 88.44 171 GLU A CA 1
ATOM 1382 C C . GLU A 1 171 ? 6.340 -12.314 5.562 1.00 88.44 171 GLU A C 1
ATOM 1384 O O . GLU A 1 171 ? 5.188 -11.906 5.431 1.00 88.44 171 GLU A O 1
ATOM 1389 N N . SER A 1 172 ? 6.909 -12.377 6.769 1.00 88.62 172 SER A N 1
ATOM 1390 C CA . SER A 1 172 ? 6.208 -11.997 8.001 1.00 88.62 172 SER A CA 1
ATOM 1391 C C . SER A 1 172 ? 5.830 -10.513 8.033 1.00 88.62 172 SER A C 1
ATOM 1393 O O . SER A 1 172 ? 4.741 -10.164 8.492 1.00 88.62 172 SER A O 1
ATOM 1395 N N . LEU A 1 173 ? 6.700 -9.634 7.529 1.00 90.88 173 LEU A N 1
ATOM 1396 C CA . LEU A 1 173 ? 6.430 -8.201 7.432 1.00 90.88 173 LEU A CA 1
ATOM 1397 C C . LEU A 1 173 ? 5.410 -7.919 6.325 1.00 90.88 173 LEU A C 1
ATOM 1399 O O . LEU A 1 173 ? 4.477 -7.151 6.551 1.00 90.88 173 LEU A O 1
ATOM 1403 N N . LEU A 1 174 ? 5.542 -8.590 5.175 1.00 89.62 174 LEU A N 1
ATOM 1404 C CA . LEU A 1 174 ? 4.587 -8.504 4.067 1.00 89.62 174 LEU A CA 1
ATOM 1405 C C . LEU A 1 174 ? 3.160 -8.814 4.524 1.00 89.62 174 LEU A C 1
ATOM 1407 O O . LEU A 1 174 ? 2.269 -7.988 4.329 1.00 89.62 174 LEU A O 1
ATOM 1411 N N . ARG A 1 175 ? 2.955 -9.947 5.204 1.00 86.69 175 ARG A N 1
ATOM 1412 C CA . ARG A 1 175 ? 1.631 -10.347 5.705 1.00 86.69 175 ARG A CA 1
ATOM 1413 C C . ARG A 1 175 ? 1.042 -9.345 6.688 1.00 86.69 175 ARG A C 1
ATOM 1415 O O . ARG A 1 175 ? -0.138 -9.022 6.596 1.00 86.69 175 ARG A O 1
ATOM 1422 N N . ARG A 1 176 ? 1.855 -8.831 7.617 1.00 88.06 176 ARG A N 1
ATOM 1423 C CA . ARG A 1 176 ? 1.403 -7.835 8.602 1.00 88.06 176 ARG A CA 1
ATOM 1424 C C . ARG A 1 176 ? 0.954 -6.541 7.927 1.00 88.06 176 ARG A C 1
ATOM 1426 O O . ARG A 1 176 ? -0.101 -6.020 8.264 1.00 88.06 176 ARG A O 1
ATOM 1433 N N . VAL A 1 177 ? 1.722 -6.041 6.958 1.00 89.19 177 VAL A N 1
ATOM 1434 C CA . VAL A 1 177 ? 1.341 -4.843 6.193 1.00 89.19 177 VAL A CA 1
ATOM 1435 C C . VAL A 1 177 ? 0.088 -5.112 5.361 1.00 89.19 177 VAL A C 1
ATOM 1437 O O . VAL A 1 177 ? -0.826 -4.294 5.370 1.00 89.19 177 VAL A O 1
ATOM 1440 N N . GLN A 1 178 ? 0.008 -6.263 4.688 1.00 86.62 178 GLN A N 1
ATOM 1441 C CA . GLN A 1 178 ? -1.150 -6.639 3.876 1.00 86.62 178 GLN A CA 1
ATOM 1442 C C . GLN A 1 178 ? -2.438 -6.703 4.703 1.00 86.62 178 GLN A C 1
ATOM 1444 O O . GLN A 1 178 ? -3.459 -6.194 4.254 1.00 86.62 178 GLN A O 1
ATOM 1449 N N . ALA A 1 179 ? -2.391 -7.262 5.916 1.00 82.69 179 ALA A N 1
ATOM 1450 C CA . ALA A 1 179 ? -3.543 -7.303 6.813 1.00 82.69 179 ALA A CA 1
ATOM 1451 C C . ALA A 1 179 ? -4.081 -5.894 7.122 1.00 82.69 179 ALA A C 1
ATOM 1453 O O . ALA A 1 179 ? -5.282 -5.656 7.036 1.00 82.69 179 ALA A O 1
ATOM 1454 N N . VAL A 1 180 ? -3.190 -4.937 7.407 1.00 83.19 180 VAL A N 1
ATOM 1455 C CA . VAL A 1 180 ? -3.571 -3.538 7.669 1.00 83.19 180 VAL A CA 1
ATOM 1456 C C . VAL A 1 180 ? -4.112 -2.850 6.407 1.00 83.19 180 VAL A C 1
ATOM 1458 O O . VAL A 1 180 ? -5.042 -2.048 6.484 1.00 83.19 180 VAL A O 1
ATOM 1461 N N . GLU A 1 181 ? -3.537 -3.134 5.237 1.00 82.81 181 GLU A N 1
ATOM 1462 C CA . GLU A 1 181 ? -3.980 -2.565 3.957 1.00 82.81 181 GLU A CA 1
ATOM 1463 C C . GLU A 1 181 ? -5.357 -3.088 3.524 1.00 82.81 181 GLU A C 1
ATOM 1465 O O . GLU A 1 181 ? -6.188 -2.296 3.082 1.00 82.81 181 GLU A O 1
ATOM 1470 N N . LEU A 1 182 ? -5.622 -4.387 3.690 1.00 77.25 182 LEU A N 1
ATOM 1471 C CA . LEU A 1 182 ? -6.922 -4.991 3.386 1.00 77.25 182 LEU A CA 1
ATOM 1472 C C . LEU A 1 182 ? -8.006 -4.502 4.353 1.00 77.25 182 LEU A C 1
ATOM 1474 O O . LEU A 1 182 ? -9.048 -4.042 3.896 1.00 77.25 182 LEU A O 1
ATOM 1478 N N . ALA A 1 183 ? -7.721 -4.460 5.660 1.00 68.38 183 ALA A N 1
ATOM 1479 C CA . ALA A 1 183 ? -8.646 -3.902 6.652 1.00 68.38 183 ALA A CA 1
ATOM 1480 C C . ALA A 1 183 ? -8.990 -2.423 6.373 1.00 68.38 183 ALA A C 1
ATOM 1482 O O . ALA A 1 183 ? -10.111 -1.964 6.596 1.00 68.38 183 ALA A O 1
ATOM 1483 N N . ALA A 1 184 ? -8.037 -1.653 5.833 1.00 65.19 184 ALA A N 1
ATOM 1484 C CA . ALA A 1 184 ? -8.292 -0.281 5.400 1.00 65.19 184 ALA A CA 1
ATOM 1485 C C . ALA A 1 184 ? -9.165 -0.199 4.129 1.00 65.19 184 ALA A C 1
ATOM 1487 O O . ALA A 1 184 ? -9.942 0.746 3.997 1.00 65.19 184 ALA A O 1
ATOM 1488 N N . GLN A 1 185 ? -9.053 -1.160 3.201 1.00 59.91 185 GLN A N 1
ATOM 1489 C CA . GLN A 1 185 ? -9.860 -1.225 1.972 1.00 59.91 185 GLN A CA 1
ATOM 1490 C C . GLN A 1 185 ? -11.298 -1.694 2.218 1.00 59.91 185 GLN A C 1
ATOM 1492 O O . GLN A 1 185 ? -12.215 -1.165 1.594 1.00 59.91 185 GLN A O 1
ATOM 1497 N N . GLU A 1 186 ? -11.503 -2.631 3.145 1.00 54.78 186 GLU A N 1
ATOM 1498 C CA . GLU A 1 186 ? -12.826 -3.158 3.525 1.00 54.78 186 GLU A CA 1
ATOM 1499 C C . GLU A 1 186 ? -13.677 -2.148 4.322 1.00 54.78 186 GLU A C 1
ATOM 1501 O O . GLU A 1 186 ? -14.836 -2.403 4.637 1.00 54.78 186 GLU A O 1
ATOM 1506 N N . GLY A 1 187 ? -13.145 -0.943 4.561 1.00 49.06 187 GLY A N 1
ATOM 1507 C CA . GLY A 1 187 ? -13.887 0.187 5.117 1.00 49.06 187 GLY A CA 1
ATOM 1508 C C . GLY A 1 187 ? -13.828 0.300 6.638 1.00 49.06 187 GLY A C 1
ATOM 1509 O O . GLY A 1 187 ? -14.492 1.172 7.195 1.00 49.06 187 GLY A O 1
ATOM 1510 N N . GLU A 1 188 ? -13.013 -0.513 7.314 1.00 46.62 188 GLU A N 1
ATOM 1511 C CA . GLU A 1 188 ? -12.932 -0.518 8.781 1.00 46.62 188 GLU A CA 1
ATOM 1512 C C . GLU A 1 188 ? -11.929 0.501 9.343 1.00 46.62 188 GLU A C 1
ATOM 1514 O O . GLU A 1 188 ? -12.041 0.917 10.494 1.00 46.62 188 GLU A O 1
ATOM 1519 N N . LEU A 1 189 ? -10.984 0.986 8.531 1.00 45.56 189 LEU A N 1
ATOM 1520 C CA . LEU A 1 189 ? -9.978 1.972 8.951 1.00 45.56 189 LEU A CA 1
ATOM 1521 C C . LEU A 1 189 ? -9.843 3.118 7.942 1.00 45.56 189 LEU A C 1
ATOM 1523 O O . LEU A 1 189 ? -8.752 3.451 7.474 1.00 45.56 189 LEU A O 1
ATOM 1527 N N . ALA A 1 190 ? -10.957 3.781 7.625 1.00 43.31 190 ALA A N 1
ATOM 1528 C CA . ALA A 1 190 ? -10.866 5.150 7.136 1.00 43.31 190 ALA A CA 1
ATOM 1529 C C . ALA A 1 190 ? -10.256 6.007 8.254 1.00 43.31 190 ALA A C 1
ATOM 1531 O O . ALA A 1 190 ? -10.706 5.956 9.394 1.00 43.31 190 ALA A O 1
ATOM 1532 N N . THR A 1 191 ? -9.226 6.783 7.919 1.00 41.09 191 THR A N 1
ATOM 1533 C CA . THR A 1 191 ? -8.574 7.813 8.739 1.00 41.09 191 THR A CA 1
ATOM 1534 C C . THR A 1 191 ? -9.581 8.680 9.492 1.00 41.09 191 THR A C 1
ATOM 1536 O O . THR A 1 191 ? -9.938 9.776 9.062 1.00 41.09 191 THR A O 1
ATOM 1539 N N . MET A 1 192 ? -10.030 8.213 10.646 1.00 39.88 192 MET A N 1
ATOM 1540 C CA . MET A 1 192 ? -10.737 9.026 11.606 1.00 39.88 192 MET A CA 1
ATOM 1541 C C . MET A 1 192 ? -9.713 9.357 12.680 1.00 39.88 192 MET A C 1
ATOM 1543 O O . MET A 1 192 ? -9.143 8.473 13.314 1.00 39.88 192 MET A O 1
ATOM 1547 N N . SER A 1 193 ? -9.432 10.648 12.868 1.00 44.66 193 SER A N 1
ATOM 1548 C CA . SER A 1 193 ? -8.856 11.111 14.134 1.00 44.66 193 SER A CA 1
ATOM 1549 C C . SER A 1 193 ? -9.605 10.411 15.275 1.00 44.66 193 SER A C 1
ATOM 1551 O O . SER A 1 193 ? -10.824 10.286 15.170 1.00 44.66 193 SER A O 1
ATOM 1553 N N . ALA A 1 194 ? -8.930 10.007 16.357 1.00 48.94 194 ALA A N 1
ATOM 1554 C CA . ALA A 1 194 ? -9.586 9.435 17.546 1.00 48.94 194 ALA A CA 1
ATOM 1555 C C . ALA A 1 194 ? -10.772 10.292 18.052 1.00 48.94 194 ALA A C 1
ATOM 1557 O O . ALA A 1 194 ? -11.654 9.816 18.754 1.00 48.94 194 ALA A O 1
ATOM 1558 N N . PHE A 1 195 ? -10.808 11.570 17.658 1.00 45.28 195 PHE A N 1
ATOM 1559 C CA . PHE A 1 195 ? -11.879 12.518 17.930 1.00 45.28 195 PHE A CA 1
ATOM 1560 C C . PHE A 1 195 ? -13.132 12.383 17.038 1.00 45.28 195 PHE A C 1
ATOM 1562 O O . PHE A 1 195 ? -14.222 12.777 17.438 1.00 45.28 195 PHE A O 1
ATOM 1569 N N . ASN A 1 196 ? -12.985 11.865 15.818 1.00 51.34 196 ASN A N 1
ATOM 1570 C CA . ASN A 1 196 ? -14.073 11.658 14.858 1.00 51.34 196 ASN A CA 1
ATOM 1571 C C . ASN A 1 196 ? -14.393 10.175 14.634 1.00 51.34 196 ASN A C 1
ATOM 1573 O O . ASN A 1 196 ? -15.367 9.886 13.945 1.00 51.34 196 ASN A O 1
ATOM 1577 N N . SER A 1 197 ? -13.611 9.246 15.194 1.00 62.34 197 SER A N 1
ATOM 1578 C CA . SER A 1 197 ? -13.893 7.816 15.097 1.00 62.34 197 SER A CA 1
ATOM 1579 C C . SER A 1 197 ? -15.224 7.519 15.769 1.00 62.34 197 SER A C 1
ATOM 1581 O O . SER A 1 197 ? -15.423 7.823 16.947 1.00 62.34 197 SER A O 1
ATOM 1583 N N . SER A 1 198 ? -16.145 6.975 14.991 1.00 68.19 198 SER A N 1
ATOM 1584 C CA . SER A 1 198 ? -17.400 6.412 15.474 1.00 68.19 198 SER A CA 1
ATOM 1585 C C . SER A 1 198 ? -17.217 4.902 15.481 1.00 68.19 198 SER A C 1
ATOM 1587 O O . SER A 1 198 ? -16.761 4.352 14.481 1.00 68.19 198 SER A O 1
ATOM 1589 N N . LEU A 1 199 ? -17.470 4.262 16.621 1.00 73.62 199 LEU A N 1
ATOM 1590 C CA . LEU A 1 199 ? -17.161 2.846 16.836 1.00 73.62 199 LEU A CA 1
ATOM 1591 C C . LEU A 1 199 ? -18.047 1.911 15.996 1.00 73.62 199 LEU A C 1
ATOM 1593 O O . LEU A 1 199 ? -17.647 0.798 15.675 1.00 73.62 199 LEU A O 1
ATOM 1597 N N . LEU A 1 200 ? -19.263 2.350 15.666 1.00 79.94 200 LEU A N 1
ATOM 1598 C CA . LEU A 1 200 ? -20.320 1.501 15.130 1.00 79.94 200 LEU A CA 1
ATOM 1599 C C . LEU A 1 200 ? -20.618 1.814 13.661 1.00 79.94 200 LEU A C 1
ATOM 1601 O O . LEU A 1 200 ? -20.710 2.972 13.253 1.00 79.94 200 LEU A O 1
ATOM 1605 N N . SER A 1 201 ? -20.879 0.763 12.885 1.00 81.06 201 SER A N 1
ATOM 1606 C CA . SER A 1 201 ? -21.501 0.849 11.561 1.00 81.06 201 SER A CA 1
ATOM 1607 C C . SER A 1 201 ? -22.960 0.417 11.683 1.00 81.06 201 SER A C 1
ATOM 1609 O O . SER A 1 201 ? -23.253 -0.752 11.931 1.00 81.06 201 SER A O 1
ATOM 1611 N N . LEU A 1 202 ? -23.891 1.370 11.585 1.00 83.94 202 LEU A N 1
ATOM 1612 C CA . LEU A 1 202 ? -25.308 1.152 11.890 1.00 83.94 202 LEU A CA 1
ATOM 1613 C C . LEU A 1 202 ? -26.181 1.315 10.640 1.00 83.94 202 LEU A C 1
ATOM 1615 O O . LEU A 1 202 ? -25.867 2.080 9.726 1.00 83.94 202 LEU A O 1
ATOM 1619 N N . ARG A 1 203 ? -27.334 0.642 10.619 1.00 88.25 203 ARG A N 1
ATOM 1620 C CA . ARG A 1 203 ? -28.398 0.870 9.629 1.00 88.25 203 ARG A CA 1
ATOM 1621 C C . ARG A 1 203 ? -29.632 1.450 10.297 1.00 88.25 203 ARG A C 1
ATOM 1623 O O . ARG A 1 203 ? -29.969 1.118 11.429 1.00 88.25 203 ARG A O 1
ATOM 1630 N N . CYS A 1 204 ? -30.314 2.340 9.590 1.00 88.25 204 CYS A N 1
ATOM 1631 C CA . CYS A 1 204 ? -31.502 3.000 10.098 1.00 88.25 204 CYS A CA 1
ATOM 1632 C C . CYS A 1 204 ? -32.705 2.059 10.060 1.00 88.25 204 CYS A C 1
ATOM 1634 O O . CYS A 1 204 ? -33.198 1.743 8.982 1.00 88.25 204 CYS A O 1
ATOM 1636 N N . GLY A 1 205 ? -33.257 1.707 11.223 1.00 85.50 205 GLY A N 1
ATOM 1637 C CA . GLY A 1 205 ? -34.471 0.885 11.304 1.00 85.50 205 GLY A CA 1
ATOM 1638 C C . GLY A 1 205 ? -35.721 1.514 10.667 1.00 85.50 205 GLY A C 1
ATOM 1639 O O . GLY A 1 205 ? -36.667 0.802 10.364 1.00 85.50 205 GLY A O 1
ATOM 1640 N N . ALA A 1 206 ? -35.732 2.831 10.423 1.00 86.31 206 ALA A N 1
ATOM 1641 C CA . ALA A 1 206 ? -36.880 3.518 9.823 1.00 86.31 206 ALA A CA 1
ATOM 1642 C C . ALA A 1 206 ? -36.842 3.590 8.286 1.00 86.31 206 ALA A C 1
ATOM 1644 O O . ALA A 1 206 ? -37.890 3.644 7.656 1.00 86.31 206 ALA A O 1
ATOM 1645 N N . CYS A 1 207 ? -35.656 3.654 7.672 1.00 87.06 207 CYS A N 1
ATOM 1646 C CA . CYS A 1 207 ? -35.529 3.833 6.215 1.00 87.06 207 CYS A CA 1
ATOM 1647 C C . CYS A 1 207 ? -34.516 2.895 5.544 1.00 87.06 207 CYS A C 1
ATOM 1649 O O . CYS A 1 207 ? -34.298 3.009 4.346 1.00 87.06 207 CYS A O 1
ATOM 1651 N N . GLY A 1 208 ? -33.855 2.011 6.296 1.00 85.81 208 GLY A N 1
ATOM 1652 C CA . GLY A 1 208 ? -32.858 1.051 5.800 1.00 85.81 208 GLY A CA 1
ATOM 1653 C C . GLY A 1 208 ? -31.488 1.641 5.438 1.00 85.81 208 GLY A C 1
ATOM 1654 O O . GLY A 1 208 ? -30.498 0.911 5.382 1.00 85.81 208 GLY A O 1
ATOM 1655 N N . GLU A 1 209 ? -31.408 2.957 5.232 1.00 86.50 209 GLU A N 1
ATOM 1656 C CA . GLU A 1 209 ? -30.172 3.656 4.865 1.00 86.50 209 GLU A CA 1
ATOM 1657 C C . GLU A 1 209 ? -29.093 3.579 5.956 1.00 86.50 209 GLU A C 1
ATOM 1659 O O . GLU A 1 209 ? -29.383 3.429 7.147 1.00 86.50 209 GLU A O 1
ATOM 1664 N N . ALA A 1 210 ? -27.830 3.728 5.548 1.00 87.25 210 ALA A N 1
ATOM 1665 C CA . ALA A 1 210 ? -26.691 3.721 6.463 1.00 87.25 210 ALA A CA 1
ATOM 1666 C C . ALA A 1 210 ? -26.749 4.887 7.468 1.00 87.25 210 ALA A C 1
ATOM 1668 O O . ALA A 1 210 ? -27.139 6.010 7.138 1.00 87.25 210 ALA A O 1
ATOM 1669 N N . ILE A 1 211 ? -26.327 4.633 8.701 1.00 87.81 211 ILE A N 1
ATOM 1670 C CA . ILE A 1 211 ? -26.105 5.637 9.739 1.00 87.81 211 ILE A CA 1
ATOM 1671 C C . ILE A 1 211 ? -24.593 5.794 9.907 1.00 87.81 211 ILE A C 1
ATOM 1673 O O . ILE A 1 211 ? -23.887 4.816 10.130 1.00 87.81 211 ILE A O 1
ATOM 1677 N N . HIS A 1 212 ? -24.104 7.029 9.813 1.00 85.06 212 HIS A N 1
ATOM 1678 C CA . HIS A 1 212 ? -22.681 7.350 9.902 1.00 85.06 212 HIS A CA 1
ATOM 1679 C C . HIS A 1 212 ? -22.389 8.295 11.069 1.00 85.06 212 HIS A C 1
ATOM 1681 O O . HIS A 1 212 ? -23.257 9.050 11.519 1.00 85.06 212 HIS A O 1
ATOM 1687 N N . GLY A 1 213 ? -21.139 8.269 11.527 1.00 84.56 213 GLY A N 1
ATOM 1688 C CA . GLY A 1 213 ? -20.596 9.222 12.483 1.00 84.56 213 GLY A CA 1
ATOM 1689 C C . GLY A 1 213 ? -20.601 10.654 11.959 1.00 84.56 213 GLY A C 1
ATOM 1690 O O . GLY A 1 213 ? -20.162 10.925 10.843 1.00 84.56 213 GLY A O 1
ATOM 1691 N N . TYR A 1 214 ? -21.083 11.585 12.771 1.00 83.75 214 TYR A N 1
ATOM 1692 C CA . TYR A 1 214 ? -21.158 13.006 12.469 1.00 83.75 214 TYR A CA 1
ATOM 1693 C C . TYR A 1 214 ? -20.739 13.829 13.689 1.00 83.75 214 TYR A C 1
ATOM 1695 O O . TYR A 1 214 ? -21.389 13.800 14.738 1.00 83.75 214 TYR A O 1
ATOM 1703 N N . THR A 1 215 ? -19.672 14.613 13.533 1.00 83.06 215 THR A N 1
ATOM 1704 C CA . THR A 1 215 ? -19.187 15.524 14.574 1.00 83.06 215 THR A CA 1
ATOM 1705 C C . THR A 1 215 ? -19.621 16.946 14.256 1.00 83.06 215 THR A C 1
ATOM 1707 O O . THR A 1 215 ? -19.193 17.535 13.264 1.00 83.06 215 THR A O 1
ATOM 1710 N N . SER A 1 216 ? -20.444 17.533 15.123 1.00 81.38 216 SER A N 1
ATOM 1711 C CA . SER A 1 216 ? -20.787 18.953 15.045 1.00 81.38 216 SER A CA 1
ATOM 1712 C C . SER A 1 216 ? -19.887 19.767 15.968 1.00 81.38 216 SER A C 1
ATOM 1714 O O . SER A 1 216 ? -19.679 19.405 17.123 1.00 81.38 216 SER A O 1
ATOM 1716 N N . THR A 1 217 ? -19.345 20.874 15.465 1.00 84.50 217 THR A N 1
ATOM 1717 C CA . THR A 1 217 ? -18.552 21.817 16.264 1.00 84.50 217 THR A CA 1
ATOM 1718 C C . THR A 1 217 ? -19.346 23.106 16.444 1.00 84.50 217 THR A C 1
ATOM 1720 O O . THR A 1 217 ? -19.823 23.678 15.466 1.00 84.50 217 THR A O 1
ATOM 1723 N N . LYS A 1 218 ? -19.479 23.578 17.685 1.00 84.00 218 LYS A N 1
ATOM 1724 C CA . LYS A 1 218 ? -20.081 24.866 18.036 1.00 84.00 218 LYS A CA 1
ATOM 1725 C C . LYS A 1 218 ? -19.080 25.718 18.806 1.00 84.00 218 LYS A C 1
ATOM 1727 O O . LYS A 1 218 ? -18.408 25.233 19.711 1.00 84.00 218 LYS A O 1
ATOM 1732 N N . TYR A 1 219 ? -19.021 26.998 18.472 1.00 87.31 219 TYR A N 1
ATOM 1733 C CA . TYR A 1 219 ? -18.192 27.975 19.170 1.00 87.31 219 TYR A CA 1
ATOM 1734 C C . TYR A 1 219 ? -19.081 28.839 20.062 1.00 87.31 219 TYR A C 1
ATOM 1736 O O . TYR A 1 219 ? -20.128 29.313 19.621 1.00 87.31 219 TYR A O 1
ATOM 1744 N N . LYS A 1 220 ? -18.680 29.032 21.320 1.00 87.31 220 LYS A N 1
ATOM 1745 C CA . LYS A 1 220 ? -19.322 29.978 22.242 1.00 87.31 220 LYS A CA 1
ATOM 1746 C C . LYS A 1 220 ? -18.228 30.841 22.867 1.00 87.31 220 LYS A C 1
ATOM 1748 O O . LYS A 1 220 ? -17.577 30.429 23.828 1.00 87.31 220 LYS A O 1
ATOM 1753 N N . GLY A 1 221 ? -18.011 32.018 22.279 1.00 87.81 221 GLY A N 1
ATOM 1754 C CA . GLY A 1 221 ? -16.827 32.838 22.548 1.00 87.81 221 GLY A CA 1
ATOM 1755 C C . GLY A 1 221 ? -15.559 32.125 22.073 1.00 87.81 221 GLY A C 1
ATOM 1756 O O . GLY A 1 221 ? -15.543 31.559 20.983 1.00 87.81 221 GLY A O 1
ATOM 1757 N N . GLU A 1 222 ? -14.530 32.085 22.918 1.00 86.75 222 GLU A N 1
ATOM 1758 C CA . GLU A 1 222 ? -13.271 31.365 22.653 1.00 86.75 222 GLU A CA 1
ATOM 1759 C C . GLU A 1 222 ? -13.375 29.844 22.865 1.00 86.75 222 GLU A C 1
ATOM 1761 O O . GLU A 1 222 ? -12.488 29.087 22.471 1.00 86.75 222 GLU A O 1
ATOM 1766 N N . LYS A 1 223 ? -14.460 29.364 23.487 1.00 75.44 223 LYS A N 1
ATOM 1767 C CA . LYS A 1 223 ? -14.629 27.941 23.798 1.00 75.44 223 LYS A CA 1
ATOM 1768 C C . LYS A 1 223 ? -15.208 27.184 22.604 1.00 75.44 223 LYS A C 1
ATOM 1770 O O . LYS A 1 223 ? -16.263 27.540 22.071 1.00 75.44 223 LYS A O 1
ATOM 1775 N N . LYS A 1 224 ? -14.533 26.093 22.234 1.00 84.94 224 LYS A N 1
ATOM 1776 C CA . LYS A 1 224 ? -14.954 25.135 21.204 1.00 84.94 224 LYS A CA 1
ATOM 1777 C C . LYS A 1 224 ? -15.646 23.938 21.861 1.00 84.94 224 LYS A C 1
ATOM 1779 O O . LYS A 1 224 ? -15.035 23.237 22.660 1.00 84.94 224 LYS A O 1
ATOM 1784 N N . TYR A 1 225 ? -16.898 23.695 21.492 1.00 83.75 225 TYR A N 1
ATOM 1785 C CA . TYR A 1 225 ? -17.687 22.534 21.897 1.00 83.75 225 TYR A CA 1
ATOM 1786 C C . TYR A 1 225 ? -17.847 21.601 20.706 1.00 83.75 225 TYR A C 1
ATOM 1788 O O . TYR A 1 225 ? -18.236 22.038 19.624 1.00 83.75 225 TYR A O 1
ATOM 1796 N N . CYS A 1 226 ? -17.580 20.317 20.900 1.00 78.38 226 CYS A N 1
ATOM 1797 C CA . CYS A 1 226 ? -17.753 19.311 19.864 1.00 78.38 226 CYS A CA 1
ATOM 1798 C C . CYS A 1 226 ? -18.724 18.247 20.360 1.00 78.38 226 CYS A C 1
ATOM 1800 O O . CYS A 1 226 ? -18.573 17.752 21.472 1.00 78.38 226 CYS A O 1
ATOM 1802 N N . TYR A 1 227 ? -19.698 17.899 19.527 1.00 84.25 227 TYR A N 1
ATOM 1803 C CA . TYR A 1 227 ? -20.697 16.880 19.819 1.00 84.25 227 TYR A CA 1
ATOM 1804 C C . TYR A 1 227 ? -20.610 15.795 18.759 1.00 84.25 227 TYR A C 1
ATOM 1806 O O . TYR A 1 227 ? -20.775 16.083 17.567 1.00 84.25 227 TYR A O 1
ATOM 1814 N N . ARG A 1 228 ? -20.359 14.565 19.199 1.00 86.69 228 ARG A N 1
ATOM 1815 C CA . ARG A 1 228 ? -20.283 13.387 18.342 1.00 86.69 228 ARG A CA 1
ATOM 1816 C C . ARG A 1 228 ? -21.637 12.689 18.339 1.00 86.69 228 ARG A C 1
ATOM 1818 O O . ARG A 1 228 ? -22.200 12.386 19.388 1.00 86.69 228 ARG A O 1
ATOM 1825 N N . THR A 1 229 ? -22.184 12.488 17.150 1.00 89.19 229 THR A N 1
ATOM 1826 C CA . THR A 1 229 ? -23.536 11.958 16.960 1.00 89.19 229 THR A CA 1
ATOM 1827 C C . THR A 1 229 ? -23.577 11.004 15.780 1.00 89.19 229 THR A C 1
ATOM 1829 O O . THR A 1 229 ? -22.793 11.143 14.850 1.00 89.19 229 THR A O 1
ATOM 1832 N N . TYR A 1 230 ? -24.517 10.071 15.779 1.00 89.94 230 TYR A N 1
ATOM 1833 C CA . TYR A 1 230 ? -24.822 9.239 14.625 1.00 89.94 230 TYR A CA 1
ATOM 1834 C C . TYR A 1 230 ? -25.975 9.849 13.831 1.00 89.94 230 TYR A C 1
ATOM 1836 O O . TYR A 1 230 ? -27.038 10.169 14.377 1.00 89.94 230 TYR A O 1
ATOM 1844 N N . ARG A 1 231 ? -25.766 10.015 12.523 1.00 88.88 231 ARG A N 1
ATOM 1845 C CA . ARG A 1 231 ? -26.725 10.625 11.600 1.00 88.88 231 ARG A CA 1
ATOM 1846 C C . ARG A 1 231 ? -27.092 9.653 10.482 1.00 88.88 231 ARG A C 1
ATOM 1848 O O . ARG A 1 231 ? -26.234 9.096 9.807 1.00 88.88 231 ARG A O 1
ATOM 1855 N N . CYS A 1 232 ? -28.393 9.494 10.246 1.00 89.69 232 CYS A N 1
ATOM 1856 C CA . CYS A 1 232 ? -28.912 8.727 9.114 1.00 89.69 232 CYS A CA 1
ATOM 1857 C C . CYS A 1 232 ? -28.588 9.410 7.772 1.00 89.69 232 CYS A C 1
ATOM 1859 O O . CYS A 1 232 ? -28.904 10.590 7.580 1.00 89.69 232 CYS A O 1
ATOM 1861 N N . ALA A 1 233 ? -28.027 8.654 6.826 1.00 86.38 233 ALA A N 1
ATOM 1862 C CA . ALA A 1 233 ? -27.720 9.109 5.473 1.00 86.38 233 ALA A CA 1
ATOM 1863 C C . ALA A 1 233 ? -28.978 9.522 4.699 1.00 86.38 233 ALA A C 1
ATOM 1865 O O . ALA A 1 233 ? -28.955 10.551 4.030 1.00 86.38 233 ALA A O 1
ATOM 1866 N N . GLY A 1 234 ? -30.103 8.815 4.864 1.00 83.56 234 GLY A N 1
ATOM 1867 C CA . GLY A 1 234 ? -31.385 9.200 4.260 1.00 83.56 234 GLY A CA 1
ATOM 1868 C C . GLY A 1 234 ? -31.803 10.619 4.659 1.00 83.56 234 GLY A C 1
ATOM 1869 O O . GLY A 1 234 ? -32.085 11.457 3.807 1.00 83.56 234 GLY A O 1
ATOM 1870 N N . ARG A 1 235 ? -31.708 10.950 5.953 1.00 86.12 235 ARG A N 1
ATOM 1871 C CA . ARG A 1 235 ? -31.979 12.306 6.467 1.00 86.12 235 ARG A CA 1
ATOM 1872 C C . ARG A 1 235 ? -30.963 13.346 5.978 1.00 86.12 235 ARG A C 1
ATOM 1874 O O . ARG A 1 235 ? -31.309 14.518 5.851 1.00 86.12 235 ARG A O 1
ATOM 1881 N N . GLY A 1 236 ? -29.706 12.945 5.787 1.00 80.19 236 GLY A N 1
ATOM 1882 C CA . GLY A 1 236 ? -28.629 13.812 5.304 1.00 80.19 236 GLY A CA 1
ATOM 1883 C C . GLY A 1 236 ? -28.761 14.177 3.830 1.00 80.19 236 GLY A C 1
ATOM 1884 O O . GLY A 1 236 ? -28.718 15.354 3.490 1.00 80.19 236 GLY A O 1
ATOM 1885 N N . ASN A 1 237 ? -28.964 13.167 2.989 1.00 81.00 237 ASN A N 1
ATOM 1886 C CA . ASN A 1 237 ? -28.935 13.281 1.534 1.00 81.00 237 ASN A CA 1
ATOM 1887 C C . ASN A 1 237 ? -30.296 13.675 0.946 1.00 81.00 237 ASN A C 1
ATOM 1889 O O . ASN A 1 237 ? -30.353 14.314 -0.099 1.00 81.00 237 ASN A O 1
ATOM 1893 N N . LYS A 1 238 ? -31.399 13.298 1.606 1.00 79.50 238 LYS A N 1
ATOM 1894 C CA . LYS A 1 238 ? -32.773 13.566 1.161 1.00 79.50 238 LYS A CA 1
ATOM 1895 C C . LYS A 1 238 ? -33.567 14.194 2.315 1.00 79.50 238 LYS A C 1
ATOM 1897 O O . LYS A 1 238 ? -34.179 13.462 3.105 1.00 79.50 238 LYS A O 1
ATOM 1902 N N . PRO A 1 239 ? -33.557 15.534 2.450 1.00 74.25 239 PRO A N 1
ATOM 1903 C CA . PRO A 1 239 ? -34.284 16.230 3.508 1.00 74.25 239 PRO A CA 1
ATOM 1904 C C . PRO A 1 239 ? -35.761 15.802 3.536 1.00 74.25 239 PRO A C 1
ATOM 1906 O O . PRO A 1 239 ? -36.448 15.869 2.524 1.00 74.25 239 PRO A O 1
ATOM 1909 N N . GLY A 1 240 ? -36.239 15.317 4.685 1.00 75.69 240 GLY A N 1
ATOM 1910 C CA . GLY A 1 240 ? -37.624 14.855 4.871 1.00 75.69 240 GLY A CA 1
ATOM 1911 C C . GLY A 1 240 ? -37.880 13.360 4.625 1.00 75.69 240 GLY A C 1
ATOM 1912 O O . GLY A 1 240 ? -38.905 12.857 5.075 1.00 75.69 240 GLY A O 1
ATOM 1913 N N . SER A 1 241 ? -36.948 12.625 4.007 1.00 81.69 241 SER A N 1
ATOM 1914 C CA . SER A 1 241 ? -37.117 11.187 3.708 1.00 81.69 241 SER A CA 1
ATOM 1915 C C . SER A 1 241 ? -37.040 10.270 4.935 1.00 81.69 241 SER A C 1
ATOM 1917 O O . SER A 1 241 ? -37.599 9.178 4.940 1.00 81.69 241 SER A O 1
ATOM 1919 N N . CYS A 1 242 ? -36.351 10.703 5.991 1.00 84.56 242 CYS A N 1
ATOM 1920 C CA . CYS A 1 242 ? -36.190 9.938 7.219 1.00 84.56 242 CYS A CA 1
ATOM 1921 C C . CYS A 1 242 ? -36.321 10.859 8.434 1.00 84.56 242 CYS A C 1
ATOM 1923 O O . CYS A 1 242 ? -35.661 11.898 8.517 1.00 84.56 242 CYS A O 1
ATOM 1925 N N . ARG A 1 243 ? -37.163 10.453 9.392 1.00 85.19 243 ARG A N 1
ATOM 1926 C CA . ARG A 1 243 ? -37.434 11.188 10.640 1.00 85.19 243 ARG A CA 1
ATOM 1927 C C . ARG A 1 243 ? -36.591 10.718 11.828 1.00 85.19 243 ARG A C 1
ATOM 1929 O O . ARG A 1 243 ? -36.778 11.223 12.929 1.00 85.19 243 ARG A O 1
ATOM 1936 N N . MET A 1 244 ? -35.657 9.788 11.612 1.00 85.19 244 MET A N 1
ATOM 1937 C CA . MET A 1 244 ? -34.771 9.282 12.663 1.00 85.19 244 MET A CA 1
ATOM 1938 C C . MET A 1 244 ? -34.006 10.449 13.329 1.00 85.19 244 MET A C 1
ATOM 1940 O O . MET A 1 244 ? -33.390 11.255 12.609 1.00 85.19 244 MET A O 1
ATOM 1944 N N . PRO A 1 245 ? -34.050 10.590 14.670 1.00 87.75 245 PRO A N 1
ATOM 1945 C CA . PRO A 1 245 ? -33.273 11.597 15.386 1.00 87.75 245 PRO A CA 1
ATOM 1946 C C . PRO A 1 245 ? -31.766 11.360 15.222 1.00 87.75 245 PRO A C 1
ATOM 1948 O O . PRO A 1 245 ? -31.325 10.267 14.876 1.00 87.75 245 PRO A O 1
ATOM 1951 N N . MET A 1 246 ? -30.971 12.412 15.433 1.00 88.81 246 MET A N 1
ATOM 1952 C CA . MET A 1 246 ? -29.525 12.235 15.575 1.00 88.81 246 MET A CA 1
ATOM 1953 C C . MET A 1 246 ? -29.275 11.625 16.951 1.00 88.81 246 MET A C 1
ATOM 1955 O O . MET A 1 246 ? -29.793 12.142 17.939 1.00 88.81 246 MET A O 1
ATOM 1959 N N . LEU A 1 247 ? -28.531 10.527 16.994 1.00 89.19 247 LEU A N 1
ATOM 1960 C CA . LEU A 1 247 ? -28.282 9.776 18.223 1.00 89.19 247 LEU A CA 1
ATOM 1961 C C . LEU A 1 247 ? -26.961 10.247 18.830 1.00 89.19 247 LEU A C 1
ATOM 1963 O O . LEU A 1 247 ? -26.008 10.485 18.088 1.00 89.19 247 LEU A O 1
ATOM 1967 N N . SER A 1 248 ? -26.886 10.393 20.151 1.00 89.19 248 SER A N 1
ATOM 1968 C CA . SER A 1 248 ? -25.615 10.675 20.824 1.00 89.19 248 SER A CA 1
ATOM 1969 C C . SER A 1 248 ? -24.672 9.491 20.630 1.00 89.19 248 SER A C 1
ATOM 1971 O O . SER A 1 248 ? -25.057 8.354 20.905 1.00 89.19 248 SER A O 1
ATOM 1973 N N . ALA A 1 249 ? -23.454 9.741 20.141 1.00 88.25 249 ALA A N 1
ATOM 1974 C CA . ALA A 1 249 ? -22.491 8.662 19.941 1.00 88.25 249 ALA A CA 1
ATOM 1975 C C . ALA A 1 249 ? -22.122 7.998 21.269 1.00 88.25 249 ALA A C 1
ATOM 1977 O O . ALA A 1 249 ? -22.086 6.778 21.348 1.00 88.25 249 ALA A O 1
ATOM 1978 N N . ASP A 1 250 ? -21.951 8.789 22.326 1.00 85.94 250 ASP A N 1
ATOM 1979 C CA . ASP A 1 250 ? -21.518 8.277 23.626 1.00 85.94 250 ASP A CA 1
ATOM 1980 C C . ASP A 1 250 ? -22.599 7.432 24.314 1.00 85.94 250 ASP A C 1
ATOM 1982 O O . ASP A 1 250 ? -22.276 6.506 25.052 1.00 85.94 250 ASP A O 1
ATOM 1986 N N . GLU A 1 251 ? -23.879 7.729 24.073 1.00 90.19 251 GLU A N 1
ATOM 1987 C CA . GLU A 1 251 ? -24.991 6.951 24.632 1.00 90.19 251 GLU A CA 1
ATOM 1988 C C . GLU A 1 251 ? -25.154 5.619 23.901 1.00 90.19 251 GLU A C 1
ATOM 1990 O O . GLU A 1 251 ? -25.248 4.576 24.544 1.00 90.19 251 GLU A O 1
ATOM 1995 N N . ILE A 1 252 ? -25.154 5.632 22.562 1.00 90.25 252 ILE A N 1
ATOM 1996 C CA . ILE A 1 252 ? -25.369 4.403 21.788 1.00 90.25 252 ILE A CA 1
ATOM 1997 C C . ILE A 1 252 ? -24.157 3.474 21.826 1.00 90.25 252 ILE A C 1
ATOM 1999 O O . ILE A 1 252 ? -24.330 2.265 21.928 1.00 90.25 252 ILE A O 1
ATOM 2003 N N . GLU A 1 253 ? -22.937 4.018 21.790 1.00 90.69 253 GLU A N 1
ATOM 2004 C CA . GLU A 1 253 ? -21.717 3.215 21.915 1.00 90.69 253 GLU A CA 1
ATOM 2005 C C . GLU A 1 253 ? -21.660 2.548 23.285 1.00 90.69 253 GLU A C 1
ATOM 2007 O O . GLU A 1 253 ? -21.383 1.355 23.366 1.00 90.69 253 GLU A O 1
ATOM 2012 N N . ARG A 1 254 ? -22.001 3.280 24.352 1.00 89.12 254 ARG A N 1
ATOM 2013 C CA . ARG A 1 254 ? -22.067 2.711 25.698 1.00 89.12 254 ARG A CA 1
ATOM 2014 C C . ARG A 1 254 ? -23.120 1.615 25.803 1.00 89.12 254 ARG A C 1
ATOM 2016 O O . ARG A 1 254 ? -22.796 0.546 26.297 1.00 89.12 254 ARG A O 1
ATOM 2023 N N . LEU A 1 255 ? -24.334 1.849 25.303 1.00 92.12 255 LEU A N 1
ATOM 2024 C CA . LEU A 1 255 ? -25.405 0.852 25.343 1.00 92.12 255 LEU A CA 1
ATOM 2025 C C . LEU A 1 255 ? -25.005 -0.439 24.615 1.00 92.12 255 LEU A C 1
ATOM 2027 O O . LEU A 1 255 ? -25.218 -1.532 25.128 1.00 92.12 255 LEU A O 1
ATOM 2031 N N . VAL A 1 256 ? -24.410 -0.320 23.424 1.00 89.94 256 VAL A N 1
ATOM 2032 C CA . VAL A 1 256 ? -23.951 -1.487 22.659 1.00 89.94 256 VAL A CA 1
ATOM 2033 C C . VAL A 1 256 ? -22.838 -2.221 23.402 1.00 89.94 256 VAL A C 1
ATOM 2035 O O . VAL A 1 256 ? -22.872 -3.445 23.474 1.00 89.94 256 VAL A O 1
ATOM 2038 N N . LEU A 1 257 ? -21.878 -1.496 23.981 1.00 88.50 257 LEU A N 1
ATOM 2039 C CA . LEU A 1 257 ? -20.816 -2.102 24.782 1.00 88.50 257 LEU A CA 1
ATOM 2040 C C . LEU A 1 257 ? -21.369 -2.816 26.017 1.00 88.50 257 LEU A C 1
ATOM 2042 O O . LEU A 1 257 ? -20.945 -3.930 26.291 1.00 88.50 257 LEU A O 1
ATOM 2046 N N . GLU A 1 258 ? -22.322 -2.217 26.728 1.00 88.62 258 GLU A N 1
ATOM 2047 C CA . GLU A 1 258 ? -22.961 -2.828 27.897 1.00 88.62 258 GLU A CA 1
ATOM 2048 C C . GLU A 1 258 ? -23.672 -4.132 27.524 1.00 88.62 258 GLU A C 1
ATOM 2050 O O . GLU A 1 258 ? -23.425 -5.154 28.160 1.00 88.62 258 GLU A O 1
ATOM 2055 N N . VAL A 1 259 ? -24.471 -4.134 26.450 1.00 88.38 259 VAL A N 1
ATOM 2056 C CA . VAL A 1 259 ? -25.162 -5.342 25.969 1.00 88.38 259 VAL A CA 1
ATOM 2057 C C . VAL A 1 259 ? -24.169 -6.414 25.523 1.00 88.38 259 VAL A C 1
ATOM 2059 O O . VAL A 1 259 ? -24.331 -7.574 25.882 1.00 88.38 259 VAL A O 1
ATOM 2062 N N . LEU A 1 260 ? -23.126 -6.047 24.774 1.00 85.56 260 LEU A N 1
ATOM 2063 C CA . LEU A 1 260 ? -22.108 -7.002 24.327 1.00 85.56 260 LEU A CA 1
ATOM 2064 C C . LEU A 1 260 ? -21.318 -7.579 25.499 1.00 85.56 260 LEU A C 1
ATOM 2066 O O . LEU A 1 260 ? -21.059 -8.775 25.534 1.00 85.56 260 LEU A O 1
ATOM 2070 N N . MET A 1 261 ? -20.927 -6.744 26.460 1.00 83.56 261 MET A N 1
ATOM 2071 C CA . MET A 1 261 ? -20.214 -7.202 27.649 1.00 83.56 261 MET A CA 1
ATOM 2072 C C . MET A 1 261 ? -21.094 -8.114 28.494 1.00 83.56 261 MET A C 1
ATOM 2074 O O . MET A 1 261 ? -20.604 -9.128 28.977 1.00 83.56 261 MET A O 1
ATOM 2078 N N . GLN A 1 262 ? -22.377 -7.787 28.642 1.00 83.56 262 GLN A N 1
ATOM 2079 C CA . GLN A 1 262 ? -23.333 -8.636 29.336 1.00 83.56 262 GLN A CA 1
ATOM 2080 C C . GLN A 1 262 ? -23.509 -9.980 28.617 1.00 83.56 262 GLN A C 1
ATOM 2082 O O . GLN A 1 262 ? -23.378 -11.012 29.262 1.00 83.56 262 GLN A O 1
ATOM 2087 N N . ASP A 1 263 ? -23.684 -9.982 27.292 1.00 81.12 263 ASP A N 1
ATOM 2088 C CA . ASP A 1 263 ? -23.767 -11.206 26.480 1.00 81.12 263 ASP A CA 1
ATOM 2089 C C . ASP A 1 263 ? -22.500 -12.066 26.617 1.00 81.12 263 ASP A C 1
ATOM 2091 O O . ASP A 1 263 ? -22.580 -13.271 26.830 1.00 81.12 263 ASP A O 1
ATOM 2095 N N . ILE A 1 264 ? -21.316 -11.446 26.580 1.00 78.38 264 ILE A N 1
ATOM 2096 C CA . ILE A 1 264 ? -20.028 -12.137 26.748 1.00 78.38 264 ILE A CA 1
ATOM 2097 C C . ILE A 1 264 ? -19.860 -12.705 28.165 1.00 78.38 264 ILE A C 1
ATOM 2099 O O . ILE A 1 264 ? -19.234 -13.749 28.327 1.00 78.38 264 ILE A O 1
ATOM 2103 N N . ILE A 1 265 ? -20.360 -12.015 29.193 1.00 76.75 265 ILE A N 1
ATOM 2104 C CA . ILE A 1 265 ? -20.275 -12.464 30.590 1.00 76.75 265 ILE A CA 1
ATOM 2105 C C . ILE A 1 265 ? -21.286 -13.584 30.870 1.00 76.75 265 ILE A C 1
ATOM 2107 O O . ILE A 1 265 ? -20.974 -14.517 31.608 1.00 76.75 265 ILE A O 1
ATOM 2111 N N . GLU A 1 266 ? -22.491 -13.489 30.308 1.00 72.50 266 GLU A N 1
ATOM 2112 C CA . GLU A 1 266 ? -23.577 -14.452 30.517 1.00 72.50 266 GLU A CA 1
ATOM 2113 C C . GLU A 1 266 ? -23.396 -15.729 29.686 1.00 72.50 266 GLU A C 1
ATOM 2115 O O . GLU A 1 266 ? -23.814 -16.808 30.112 1.00 72.50 266 GLU A O 1
ATOM 2120 N N . ARG A 1 267 ? -22.735 -15.644 28.528 1.00 65.69 267 ARG A N 1
ATOM 2121 C CA . ARG A 1 267 ? -22.381 -16.814 27.717 1.00 65.69 267 ARG A CA 1
ATOM 2122 C C . ARG A 1 267 ? -21.086 -17.417 28.233 1.00 65.69 267 ARG A C 1
ATOM 2124 O O . ARG A 1 267 ? -20.091 -16.717 28.414 1.00 65.69 267 ARG A O 1
ATOM 2131 N N . SER A 1 268 ? -21.059 -18.735 28.448 1.00 70.38 268 SER A N 1
ATOM 2132 C CA . SER A 1 268 ? -19.790 -19.386 28.772 1.00 70.38 268 SER A CA 1
ATOM 2133 C C . SER A 1 268 ? -18.820 -19.173 27.609 1.00 70.38 268 SER A C 1
ATOM 2135 O O . SER A 1 268 ? -19.196 -19.175 26.431 1.00 70.38 268 SER A O 1
ATOM 2137 N N . ARG A 1 269 ? -17.541 -18.983 27.939 1.00 65.62 269 ARG A N 1
ATOM 2138 C CA . ARG A 1 269 ? -16.468 -18.863 26.947 1.00 65.62 269 ARG A CA 1
ATOM 2139 C C . ARG A 1 269 ? -16.487 -20.027 25.949 1.00 65.62 269 ARG A C 1
ATOM 2141 O O . ARG A 1 269 ? -16.105 -19.827 24.799 1.00 65.62 269 ARG A O 1
ATOM 2148 N N . GLU A 1 270 ? -16.913 -21.218 26.375 1.00 69.12 270 GLU A N 1
ATOM 2149 C CA . GLU A 1 270 ? -17.035 -22.375 25.487 1.00 69.12 270 GLU A CA 1
ATOM 2150 C C . GLU A 1 270 ? -18.143 -22.188 24.446 1.00 69.12 270 GLU A C 1
ATOM 2152 O O . GLU A 1 270 ? -17.880 -22.378 23.262 1.00 69.12 270 GLU A O 1
ATOM 2157 N N . THR A 1 271 ? -19.334 -21.727 24.843 1.00 77.62 271 THR A N 1
ATOM 2158 C CA . THR A 1 271 ? -20.466 -21.543 23.916 1.00 77.62 271 THR A CA 1
ATOM 2159 C C . THR A 1 271 ? -20.172 -20.476 22.859 1.00 77.62 271 THR A C 1
ATOM 2161 O O . THR A 1 271 ? -20.474 -20.656 21.682 1.00 77.62 271 THR A O 1
ATOM 2164 N N . LEU A 1 272 ? -19.516 -19.375 23.249 1.00 74.25 272 LEU A N 1
ATOM 2165 C CA . LEU A 1 272 ? -19.104 -18.335 22.302 1.00 74.25 272 LEU A CA 1
ATOM 2166 C C . LEU A 1 272 ? -18.061 -18.857 21.299 1.00 74.25 272 LEU A C 1
ATOM 2168 O O . LEU A 1 272 ? -18.132 -18.542 20.112 1.00 74.25 272 LEU A O 1
ATOM 2172 N N . LEU A 1 273 ? -17.092 -19.656 21.760 1.00 78.06 273 LEU A N 1
ATOM 2173 C CA . LEU A 1 273 ? -16.088 -20.256 20.878 1.00 78.06 273 LEU A CA 1
ATOM 2174 C C . LEU A 1 273 ? -16.716 -21.252 19.903 1.00 78.06 273 LEU A C 1
ATOM 2176 O O . LEU A 1 273 ? -16.332 -21.259 18.737 1.00 78.06 273 LEU A O 1
ATOM 2180 N N . GLU A 1 274 ? -17.674 -22.062 20.350 1.00 85.38 274 GLU A N 1
ATOM 2181 C CA . GLU A 1 274 ? -18.415 -22.983 19.483 1.00 85.38 274 GLU A CA 1
ATOM 2182 C C . GLU A 1 274 ? -19.182 -22.228 18.397 1.00 85.38 274 GLU A C 1
ATOM 2184 O O . GLU A 1 274 ? -19.018 -22.529 17.218 1.00 85.38 274 GLU A O 1
ATOM 2189 N N . GLU A 1 275 ? -19.910 -21.167 18.743 1.00 83.88 275 GLU A N 1
ATOM 2190 C CA . GLU A 1 275 ? -20.653 -20.390 17.748 1.00 83.88 275 GLU A CA 1
ATOM 2191 C C . GLU A 1 275 ? -19.762 -19.625 16.765 1.00 83.88 275 GLU A C 1
ATOM 2193 O O . GLU A 1 275 ? -20.087 -19.523 15.577 1.00 83.88 275 GLU A O 1
ATOM 2198 N N . ILE A 1 276 ? -18.628 -19.093 17.235 1.00 82.00 276 ILE A N 1
ATOM 2199 C CA . ILE A 1 276 ? -17.620 -18.481 16.362 1.00 82.00 276 ILE A CA 1
ATOM 2200 C C . ILE A 1 276 ? -17.059 -19.538 15.410 1.00 82.00 276 ILE A C 1
ATOM 2202 O O . ILE A 1 276 ? -16.973 -19.293 14.205 1.00 82.00 276 ILE A O 1
ATOM 2206 N N . ASN A 1 277 ? -16.707 -20.718 15.922 1.00 89.25 277 ASN A N 1
ATOM 2207 C CA . ASN A 1 277 ? -16.193 -21.813 15.107 1.00 89.25 277 ASN A CA 1
ATOM 2208 C C . ASN A 1 277 ? -17.230 -22.290 14.083 1.00 89.25 277 ASN A C 1
ATOM 2210 O O . ASN A 1 277 ? -16.875 -22.493 12.922 1.00 89.25 277 ASN A O 1
ATOM 2214 N N . ASP A 1 278 ? -18.505 -22.375 14.459 1.00 92.94 278 ASP A N 1
ATOM 2215 C CA . ASP A 1 278 ? -19.604 -22.722 13.558 1.00 92.94 278 ASP A CA 1
ATOM 2216 C C . ASP A 1 278 ? -19.824 -21.650 12.487 1.00 92.94 278 ASP A C 1
ATOM 2218 O O . ASP A 1 278 ? -20.014 -21.960 11.308 1.00 92.94 278 ASP A O 1
ATOM 2222 N N . ALA A 1 279 ? -19.762 -20.367 12.852 1.00 88.88 279 ALA A N 1
ATOM 2223 C CA . ALA A 1 279 ? -19.846 -19.269 11.895 1.00 88.88 279 ALA A CA 1
ATOM 2224 C C . ALA A 1 279 ? -18.677 -19.293 10.897 1.00 88.88 279 ALA A C 1
ATOM 2226 O O . ALA A 1 279 ? -18.897 -19.143 9.691 1.00 88.88 279 ALA A O 1
ATOM 2227 N N . ILE A 1 280 ? -17.455 -19.547 11.377 1.00 89.19 280 ILE A N 1
ATOM 2228 C CA . ILE A 1 280 ? -16.264 -19.724 10.538 1.00 89.19 280 ILE A CA 1
ATOM 2229 C C . ILE A 1 280 ? -16.431 -20.942 9.624 1.00 89.19 280 ILE A C 1
ATOM 2231 O O . ILE A 1 280 ? -16.143 -20.846 8.431 1.00 89.19 280 ILE A O 1
ATOM 2235 N N . ALA A 1 281 ? -16.924 -22.070 10.141 1.00 91.94 281 ALA A N 1
ATOM 2236 C CA . ALA A 1 281 ? -17.148 -23.287 9.366 1.00 91.94 281 ALA A CA 1
ATOM 2237 C C . ALA A 1 281 ? -18.178 -23.066 8.248 1.00 91.94 281 ALA A C 1
ATOM 2239 O O . ALA A 1 281 ? -17.915 -23.430 7.099 1.00 91.94 281 ALA A O 1
ATOM 2240 N N . ARG A 1 282 ? -19.296 -22.385 8.545 1.00 91.38 282 ARG A N 1
ATOM 2241 C CA . ARG A 1 282 ? -20.294 -21.985 7.539 1.00 91.38 282 ARG A CA 1
ATOM 2242 C C . ARG A 1 282 ? -19.675 -21.113 6.452 1.00 91.38 282 ARG A C 1
ATOM 2244 O O . ARG A 1 282 ? -19.794 -21.434 5.272 1.00 91.38 282 ARG A O 1
ATOM 2251 N N . LYS A 1 283 ? -18.954 -20.052 6.834 1.00 87.00 283 LYS A N 1
ATOM 2252 C CA . LYS A 1 283 ? -18.341 -19.132 5.865 1.00 87.00 283 LYS A CA 1
ATOM 2253 C C . LYS A 1 283 ? -17.271 -19.813 5.016 1.00 87.00 283 LYS A C 1
ATOM 2255 O O . LYS A 1 283 ? -17.186 -19.567 3.816 1.00 87.00 283 LYS A O 1
ATOM 2260 N N . ARG A 1 284 ? -16.487 -20.709 5.615 1.00 90.00 284 ARG A N 1
ATOM 2261 C CA . ARG A 1 284 ? -15.513 -21.535 4.898 1.00 90.00 284 ARG A CA 1
ATOM 2262 C C . ARG A 1 284 ? -16.198 -22.446 3.880 1.00 90.00 284 ARG A C 1
ATOM 2264 O O . ARG A 1 284 ? -15.707 -22.541 2.762 1.00 90.00 284 ARG A O 1
ATOM 2271 N N . GLY A 1 285 ? -17.322 -23.069 4.236 1.00 90.88 285 GLY A N 1
ATOM 2272 C CA . GLY A 1 285 ? -18.118 -23.886 3.315 1.00 90.88 285 GLY A CA 1
ATOM 2273 C C . GLY A 1 285 ? -18.665 -23.090 2.127 1.00 90.88 285 GLY A C 1
ATOM 2274 O O . GLY A 1 285 ? -18.532 -23.527 0.985 1.00 90.88 285 GLY A O 1
ATOM 2275 N N . GLU A 1 286 ? -19.204 -21.892 2.374 1.00 91.81 286 GLU A N 1
ATOM 2276 C CA . GLU A 1 286 ? -19.650 -20.975 1.312 1.00 91.81 286 GLU A CA 1
ATOM 2277 C C . GLU A 1 286 ? -18.505 -20.600 0.362 1.00 91.81 286 GLU A C 1
ATOM 2279 O O . GLU A 1 286 ? -18.669 -20.650 -0.855 1.00 91.81 286 GLU A O 1
ATOM 2284 N N . LEU A 1 287 ? -17.336 -20.247 0.910 1.00 89.81 287 LEU A N 1
ATOM 2285 C CA . LEU A 1 287 ? -16.164 -19.876 0.115 1.00 89.81 287 LEU A CA 1
ATOM 2286 C C . LEU A 1 287 ? -15.628 -21.051 -0.704 1.00 89.81 287 LEU A C 1
ATOM 2288 O O . LEU A 1 287 ? -15.295 -20.861 -1.868 1.00 89.81 287 LEU A O 1
ATOM 2292 N N . LEU A 1 288 ? -15.573 -22.256 -0.131 1.00 94.06 288 LEU A N 1
ATOM 2293 C CA . LEU A 1 288 ? -15.169 -23.460 -0.862 1.00 94.06 288 LEU A CA 1
ATOM 2294 C C . LEU A 1 288 ? -16.138 -23.764 -2.008 1.00 94.06 288 LEU A C 1
ATOM 2296 O O . LEU A 1 288 ? -15.694 -23.975 -3.130 1.00 94.06 288 LEU A O 1
ATOM 2300 N N . SER A 1 289 ? -17.445 -23.672 -1.759 1.00 91.69 289 SER A N 1
ATOM 2301 C CA . SER A 1 289 ? -18.464 -23.866 -2.800 1.00 91.69 289 SER A CA 1
ATOM 2302 C C . SER A 1 289 ? -18.348 -22.815 -3.914 1.00 91.69 289 SER A C 1
ATOM 2304 O O . SER A 1 289 ? -18.512 -23.120 -5.093 1.00 91.69 289 SER A O 1
ATOM 2306 N N . ALA A 1 290 ? -18.042 -21.563 -3.557 1.00 89.56 290 ALA A N 1
ATOM 2307 C CA . ALA A 1 290 ? -17.814 -20.495 -4.526 1.00 89.56 290 ALA A CA 1
ATOM 2308 C C . ALA A 1 290 ? -16.541 -20.723 -5.359 1.00 89.56 290 ALA A C 1
ATOM 2310 O O . ALA A 1 290 ? -16.546 -20.439 -6.556 1.00 89.56 290 ALA A O 1
ATOM 2311 N N . ILE A 1 291 ? -15.473 -21.249 -4.747 1.00 94.06 291 ILE A N 1
ATOM 2312 C CA . ILE A 1 291 ? -14.242 -21.639 -5.449 1.00 94.06 291 ILE A CA 1
ATOM 2313 C C . ILE A 1 291 ? -14.535 -22.774 -6.431 1.00 94.06 291 ILE A C 1
ATOM 2315 O O . ILE A 1 291 ? -14.181 -22.651 -7.598 1.00 94.06 291 ILE A O 1
ATOM 2319 N N . GLU A 1 292 ? -15.230 -23.827 -6.000 1.00 93.38 292 GLU A N 1
ATOM 2320 C CA . GLU A 1 292 ? -15.599 -24.954 -6.867 1.00 93.38 292 GLU A CA 1
ATOM 2321 C C . GLU A 1 292 ? -16.419 -24.494 -8.081 1.00 93.38 292 GLU A C 1
ATOM 2323 O O . GLU A 1 292 ? -16.136 -24.889 -9.214 1.00 93.38 292 GLU A O 1
ATOM 2328 N N . LEU A 1 293 ? -17.393 -23.600 -7.870 1.00 95.69 293 LEU A N 1
ATOM 2329 C CA . LEU A 1 293 ? -18.176 -23.011 -8.958 1.00 95.69 293 LEU A CA 1
ATOM 2330 C C . LEU A 1 293 ? -17.303 -22.179 -9.910 1.00 95.69 293 LEU A C 1
ATOM 2332 O O . LEU A 1 293 ? -17.467 -22.264 -11.127 1.00 95.69 293 LEU A O 1
ATOM 2336 N N . ALA A 1 294 ? -16.383 -21.377 -9.372 1.00 87.62 294 ALA A N 1
ATOM 2337 C CA . ALA A 1 294 ? -15.482 -20.556 -10.174 1.00 87.62 294 ALA A CA 1
ATOM 2338 C C . ALA A 1 294 ? -14.506 -21.410 -11.002 1.00 87.62 294 ALA A C 1
ATOM 2340 O O . ALA A 1 294 ? -14.243 -21.091 -12.161 1.00 87.62 294 ALA A O 1
ATOM 2341 N N . GLU A 1 295 ? -13.999 -22.510 -10.442 1.00 94.25 295 GLU A N 1
ATOM 2342 C CA . GLU A 1 295 ? -13.152 -23.467 -11.158 1.00 94.25 295 GLU A CA 1
ATOM 2343 C C . GLU A 1 295 ? -13.911 -24.173 -12.286 1.00 94.25 295 GLU A C 1
ATOM 2345 O O . GLU A 1 295 ? -13.360 -24.354 -13.371 1.00 94.25 295 GLU A O 1
ATOM 2350 N N . GLU A 1 296 ? -15.177 -24.535 -12.072 1.00 95.12 296 GLU A N 1
ATOM 2351 C CA . GLU A 1 296 ? -16.014 -25.124 -13.122 1.00 95.12 296 GLU A CA 1
ATOM 2352 C C . GLU A 1 296 ? -16.269 -24.136 -14.266 1.00 95.12 296 GLU A C 1
ATOM 2354 O O . GLU A 1 296 ? -16.088 -24.474 -15.436 1.00 95.12 296 GLU A O 1
ATOM 2359 N N . GLN A 1 297 ? -16.598 -22.884 -13.940 1.00 94.06 297 GLN A N 1
ATOM 2360 C CA . GLN A 1 297 ? -16.754 -21.828 -14.944 1.00 94.06 297 GLN A CA 1
ATOM 2361 C C . GLN A 1 297 ? -15.465 -21.594 -15.735 1.00 94.06 297 GLN A C 1
ATOM 2363 O O . GLN A 1 297 ? -15.510 -21.355 -16.944 1.00 94.06 297 GLN A O 1
ATOM 2368 N N . LEU A 1 298 ? -14.309 -21.671 -15.071 1.00 95.06 298 LEU A N 1
ATOM 2369 C CA . LEU A 1 298 ? -13.016 -21.547 -15.730 1.00 95.06 298 LEU A CA 1
ATOM 2370 C C . LEU A 1 298 ? -12.788 -22.696 -16.720 1.00 95.06 298 LEU A C 1
ATOM 2372 O O . LEU A 1 298 ? -12.437 -22.428 -17.869 1.00 95.06 298 LEU A O 1
ATOM 2376 N N . ARG A 1 299 ? -13.050 -23.945 -16.309 1.00 94.69 299 ARG A N 1
ATOM 2377 C CA . ARG A 1 299 ? -12.949 -25.124 -17.186 1.00 94.69 299 ARG A CA 1
ATOM 2378 C C . ARG A 1 299 ? -13.836 -24.987 -18.422 1.00 94.69 299 ARG A C 1
ATOM 2380 O O . ARG A 1 299 ? -13.367 -25.194 -19.540 1.00 94.69 299 ARG A O 1
ATOM 2387 N N . GLU A 1 300 ? -15.089 -24.574 -18.241 1.00 95.44 300 GLU A N 1
ATOM 2388 C CA . GLU A 1 300 ? -16.028 -24.390 -19.350 1.00 95.44 300 GLU A CA 1
ATOM 2389 C C . GLU A 1 300 ? -15.546 -23.308 -20.336 1.00 95.44 300 GLU A C 1
ATOM 2391 O O . GLU A 1 300 ? -15.611 -23.476 -21.559 1.00 95.44 300 GLU A O 1
ATOM 2396 N N . LEU A 1 301 ? -15.025 -22.188 -19.826 1.00 93.12 301 LEU A N 1
ATOM 2397 C CA . LEU A 1 301 ? -14.468 -21.124 -20.662 1.00 93.12 301 LEU A CA 1
ATOM 2398 C C . LEU A 1 301 ? -13.207 -21.571 -21.413 1.00 93.12 301 LEU A C 1
ATOM 2400 O O . LEU A 1 301 ? -13.023 -21.195 -22.575 1.00 93.12 301 LEU A O 1
ATOM 2404 N N . GLU A 1 302 ? -12.354 -22.380 -20.788 1.00 95.38 302 GLU A N 1
ATOM 2405 C CA . GLU A 1 302 ? -11.169 -22.958 -21.424 1.00 95.38 302 GLU A CA 1
ATOM 2406 C C . GLU A 1 302 ? -11.539 -23.932 -22.551 1.00 95.38 302 GLU A C 1
ATOM 2408 O O . GLU A 1 302 ? -10.964 -23.846 -23.640 1.00 95.38 302 GLU A O 1
ATOM 2413 N N . GLU A 1 303 ? -12.543 -24.788 -22.351 1.00 94.94 303 GLU A N 1
ATOM 2414 C CA . GLU A 1 303 ? -13.034 -25.709 -23.384 1.00 94.94 303 GLU A CA 1
ATOM 2415 C C . GLU A 1 303 ? -13.678 -24.958 -24.560 1.00 94.94 303 GLU A C 1
ATOM 2417 O O . GLU A 1 303 ? -13.384 -25.234 -25.730 1.00 94.94 303 GLU A O 1
ATOM 2422 N N . ARG A 1 304 ? -14.497 -23.935 -24.276 1.00 92.94 304 ARG A N 1
ATOM 2423 C CA . ARG A 1 304 ? -15.078 -23.054 -25.305 1.00 92.94 304 ARG A CA 1
ATOM 2424 C C . ARG A 1 304 ? -13.994 -22.338 -26.107 1.00 92.94 304 ARG A C 1
ATOM 2426 O O . ARG A 1 304 ? -14.081 -22.258 -27.338 1.00 92.94 304 ARG A O 1
ATOM 2433 N N . ARG A 1 305 ? -12.952 -21.840 -25.434 1.00 94.00 305 ARG A N 1
ATOM 2434 C CA . ARG A 1 305 ? -11.785 -21.234 -26.087 1.00 94.00 305 ARG A CA 1
ATOM 2435 C C . ARG A 1 305 ? -11.087 -22.250 -26.989 1.00 94.00 305 ARG A C 1
ATOM 2437 O O . ARG A 1 305 ? -10.814 -21.921 -28.141 1.00 94.00 305 ARG A O 1
ATOM 2444 N N . GLN A 1 306 ? -10.815 -23.458 -26.498 1.00 92.44 306 GLN A N 1
ATOM 2445 C CA . GLN A 1 306 ? -10.124 -24.495 -27.266 1.00 92.44 306 GLN A CA 1
ATOM 2446 C C . GLN A 1 306 ? -10.923 -24.900 -28.510 1.00 92.44 306 GLN A C 1
ATOM 2448 O O . GLN A 1 306 ? -10.387 -24.889 -29.615 1.00 92.44 306 GLN A O 1
ATOM 2453 N N . THR A 1 307 ? -12.228 -25.119 -28.356 1.00 94.06 307 THR A N 1
ATOM 2454 C CA . THR A 1 307 ? -13.145 -25.424 -29.464 1.00 94.06 307 THR A CA 1
ATOM 2455 C C . THR A 1 307 ? -13.136 -24.320 -30.527 1.00 94.06 307 THR A C 1
ATOM 2457 O O . THR A 1 307 ? -13.073 -24.592 -31.727 1.00 94.06 307 THR A O 1
ATOM 2460 N N . THR A 1 308 ? -13.148 -23.055 -30.097 1.00 91.31 308 THR A N 1
ATOM 2461 C CA . THR A 1 308 ? -13.078 -21.896 -31.001 1.00 91.31 308 THR A CA 1
ATOM 2462 C C . THR A 1 308 ? -11.743 -21.853 -31.755 1.00 91.31 308 THR A C 1
ATOM 2464 O O . THR A 1 308 ? -11.721 -21.615 -32.964 1.00 91.31 308 THR A O 1
ATOM 2467 N N . LEU A 1 309 ? -10.626 -22.124 -31.070 1.00 92.06 309 LEU A N 1
ATOM 2468 C CA . LEU A 1 309 ? -9.299 -22.201 -31.689 1.00 92.06 309 LEU A CA 1
ATOM 2469 C C . LEU A 1 309 ? -9.206 -23.350 -32.703 1.00 92.06 309 LEU A C 1
ATOM 2471 O O . LEU A 1 309 ? -8.660 -23.157 -33.793 1.00 92.06 309 LEU A O 1
ATOM 2475 N N . ASP A 1 310 ? -9.769 -24.516 -32.396 1.00 91.75 310 ASP A N 1
ATOM 2476 C CA . ASP A 1 310 ? -9.787 -25.669 -33.299 1.00 91.75 310 ASP A CA 1
ATOM 2477 C C . ASP A 1 310 ? -10.640 -25.400 -34.547 1.00 91.75 310 ASP A C 1
ATOM 2479 O O . ASP A 1 310 ? -10.232 -25.736 -35.666 1.00 91.75 310 ASP A O 1
ATOM 2483 N N . ALA A 1 311 ? -11.778 -24.715 -34.394 1.00 89.12 311 ALA A N 1
ATOM 2484 C CA . ALA A 1 311 ? -12.616 -24.280 -35.511 1.00 89.12 311 ALA A CA 1
ATOM 2485 C C . ALA A 1 311 ? -11.873 -23.307 -36.445 1.00 89.12 311 ALA A C 1
ATOM 2487 O O . ALA A 1 311 ? -11.854 -23.508 -37.664 1.00 89.12 311 ALA A O 1
ATOM 2488 N N . LEU A 1 312 ? -11.192 -22.300 -35.885 1.00 88.75 312 LEU A N 1
ATOM 2489 C CA . LEU A 1 312 ? -10.368 -21.356 -36.651 1.00 88.75 312 LEU A CA 1
ATOM 2490 C C . LEU A 1 312 ? -9.199 -22.061 -37.356 1.00 88.75 312 LEU A C 1
ATOM 2492 O O . LEU A 1 312 ? -8.934 -21.823 -38.537 1.00 88.75 312 LEU A O 1
ATOM 2496 N N . THR A 1 313 ? -8.528 -22.981 -36.662 1.00 86.38 313 THR A N 1
ATOM 2497 C CA . THR A 1 313 ? -7.411 -23.760 -37.219 1.00 86.38 313 THR A CA 1
ATOM 2498 C C . THR A 1 313 ? -7.875 -24.654 -38.372 1.00 86.38 313 THR A C 1
ATOM 2500 O O . THR A 1 313 ? -7.187 -24.782 -39.388 1.00 86.38 313 THR A O 1
ATOM 2503 N N . THR A 1 314 ? -9.061 -25.252 -38.249 1.00 82.75 314 THR A N 1
ATOM 2504 C CA . THR A 1 314 ? -9.670 -26.089 -39.292 1.00 82.75 314 THR A CA 1
ATOM 2505 C C . THR A 1 314 ? -10.061 -25.265 -40.518 1.00 82.75 314 THR A C 1
ATOM 2507 O O . THR A 1 314 ? -9.759 -25.676 -41.641 1.00 82.75 314 THR A O 1
ATOM 2510 N N . GLN A 1 315 ? -10.632 -24.067 -40.333 1.00 76.19 315 GLN A N 1
ATOM 2511 C CA . GLN A 1 315 ? -10.880 -23.131 -41.437 1.00 76.19 315 GLN A CA 1
ATOM 2512 C C . GLN A 1 315 ? -9.586 -22.776 -42.182 1.00 76.19 315 GLN A C 1
ATOM 2514 O O . GLN A 1 315 ? -9.550 -22.835 -43.411 1.00 76.19 315 GLN A O 1
ATOM 2519 N N . TYR A 1 316 ? -8.494 -22.496 -41.464 1.00 67.94 316 TYR A N 1
ATOM 2520 C CA . TYR A 1 316 ? -7.212 -22.147 -42.085 1.00 67.94 316 TYR A CA 1
ATOM 2521 C C . TYR A 1 316 ? -6.590 -23.313 -42.876 1.00 67.94 316 TYR A C 1
ATOM 2523 O O . TYR A 1 316 ? -6.033 -23.113 -43.957 1.00 67.94 316 TYR A O 1
ATOM 2531 N N . LYS A 1 317 ? -6.736 -24.555 -42.389 1.00 66.25 317 LYS A N 1
ATOM 2532 C CA . LYS A 1 317 ? -6.310 -25.769 -43.114 1.00 66.25 317 LYS A CA 1
ATOM 2533 C C . LYS A 1 317 ? -7.144 -26.025 -44.378 1.00 66.25 317 LYS A C 1
ATOM 2535 O O . LYS A 1 317 ? -6.600 -26.528 -45.360 1.00 66.25 317 LYS A O 1
ATOM 2540 N N . GLY A 1 318 ? -8.421 -25.635 -44.393 1.00 58.00 318 GLY A N 1
ATOM 2541 C CA . GLY A 1 318 ? -9.300 -25.735 -45.566 1.00 58.00 318 GLY A CA 1
ATOM 2542 C C . GLY A 1 318 ? -8.932 -24.784 -46.713 1.00 58.00 318 GLY A C 1
ATOM 2543 O O . GLY A 1 318 ? -9.087 -25.140 -47.880 1.00 58.00 318 GLY A O 1
ATOM 2544 N N . VAL A 1 319 ? -8.369 -23.609 -46.411 1.00 55.75 319 VAL A N 1
ATOM 2545 C CA . VAL A 1 319 ? -7.956 -22.616 -47.427 1.00 55.75 319 VAL A CA 1
ATOM 2546 C C . VAL A 1 319 ? -6.650 -23.017 -48.143 1.00 55.75 319 VAL A C 1
ATOM 2548 O O . VAL A 1 319 ? -6.396 -22.584 -49.266 1.00 55.75 319 VAL A O 1
ATOM 2551 N N . GLY A 1 320 ? -5.841 -23.908 -47.555 1.00 47.88 320 GLY A N 1
ATOM 2552 C CA . GLY A 1 320 ? -4.591 -24.409 -48.150 1.00 47.88 320 GLY A CA 1
ATOM 2553 C C . GLY A 1 320 ? -4.747 -25.553 -49.164 1.00 47.88 320 GLY A C 1
ATOM 2554 O O . GLY A 1 320 ? -3.789 -25.879 -49.864 1.00 47.88 320 GLY A O 1
ATOM 2555 N N . ALA A 1 321 ? -5.932 -26.161 -49.274 1.00 42.59 321 ALA A N 1
ATOM 2556 C CA . ALA A 1 321 ? -6.181 -27.346 -50.098 1.00 42.59 321 ALA A CA 1
ATOM 2557 C C . ALA A 1 321 ? -6.985 -27.027 -51.373 1.00 42.59 321 ALA A C 1
ATOM 2559 O O . ALA A 1 321 ? -7.985 -27.672 -51.677 1.00 42.59 321 ALA A O 1
ATOM 2560 N N . HIS A 1 322 ? -6.551 -26.036 -52.154 1.00 43.94 322 HIS A N 1
ATOM 2561 C CA . HIS A 1 322 ? -6.959 -25.933 -53.558 1.00 43.94 322 HIS A CA 1
ATOM 2562 C C . HIS A 1 322 ? -5.882 -26.594 -54.432 1.00 43.94 322 HIS A C 1
ATOM 2564 O O . HIS A 1 322 ? -4.774 -26.057 -54.538 1.00 43.94 322 HIS A O 1
ATOM 2570 N N . PRO A 1 323 ? -6.140 -27.759 -55.058 1.00 42.56 323 PRO A N 1
ATOM 2571 C CA . PRO A 1 323 ? -5.156 -28.369 -55.936 1.00 42.56 323 PRO A CA 1
ATOM 2572 C C . PRO A 1 323 ? -4.944 -27.454 -57.145 1.00 42.56 323 PRO A C 1
ATOM 2574 O O . PRO A 1 323 ? -5.868 -27.178 -57.914 1.00 42.56 323 PRO A O 1
ATOM 2577 N N . ARG A 1 324 ? -3.702 -26.986 -57.321 1.00 39.16 324 ARG A N 1
ATOM 2578 C CA . ARG A 1 324 ? -3.246 -26.312 -58.541 1.00 39.16 324 ARG A CA 1
ATOM 2579 C C . ARG A 1 324 ? -3.536 -27.231 -59.730 1.00 39.16 324 ARG A C 1
ATOM 2581 O O . ARG A 1 324 ? -2.814 -28.199 -59.961 1.00 39.16 324 ARG A O 1
ATOM 2588 N N . ARG A 1 325 ? -4.592 -26.934 -60.495 1.00 37.22 325 ARG A N 1
ATOM 2589 C CA . ARG A 1 325 ? -4.819 -27.541 -61.811 1.00 37.22 325 ARG A CA 1
ATOM 2590 C C . ARG A 1 325 ? -3.612 -27.216 -62.688 1.00 37.22 325 ARG A C 1
ATOM 2592 O O . ARG A 1 325 ? -3.389 -26.065 -63.053 1.00 37.22 325 ARG A O 1
ATOM 2599 N N . ALA A 1 326 ? -2.830 -28.247 -62.991 1.00 37.56 326 ALA A N 1
ATOM 2600 C CA . ALA A 1 326 ? -1.724 -28.190 -63.927 1.00 37.56 326 ALA A CA 1
ATOM 2601 C C . ALA A 1 326 ? -2.222 -27.700 -65.294 1.00 37.56 326 ALA A C 1
ATOM 2603 O O . ALA A 1 326 ? -3.122 -28.289 -65.898 1.00 37.56 326 ALA A O 1
ATOM 2604 N N . GLY A 1 327 ? -1.624 -26.615 -65.782 1.00 37.19 327 GLY A N 1
ATOM 2605 C CA . GLY A 1 327 ? -1.816 -26.147 -67.144 1.00 37.19 327 GLY A CA 1
ATOM 2606 C C . GLY A 1 327 ? -1.257 -27.163 -68.137 1.00 37.19 327 GLY A C 1
ATOM 2607 O O . GLY A 1 327 ? -0.051 -27.385 -68.198 1.00 37.19 327 GLY A O 1
ATOM 2608 N N . ARG A 1 328 ? -2.133 -27.756 -68.953 1.00 36.38 328 ARG A N 1
ATOM 2609 C CA . ARG A 1 328 ? -1.760 -28.347 -70.242 1.00 36.38 328 ARG A CA 1
ATOM 2610 C C . ARG A 1 328 ? -2.304 -27.456 -71.348 1.00 36.38 328 ARG A C 1
ATOM 2612 O O . ARG A 1 328 ? -3.483 -27.504 -71.686 1.00 36.38 328 ARG A O 1
ATOM 2619 N N . ALA A 1 329 ? -1.415 -26.639 -71.899 1.00 36.19 329 ALA A N 1
ATOM 2620 C CA . ALA A 1 329 ? -1.616 -25.990 -73.179 1.00 36.19 329 ALA A CA 1
ATOM 2621 C C . ALA A 1 329 ? -1.380 -27.001 -74.313 1.00 36.19 329 ALA A C 1
ATOM 2623 O O . ALA A 1 329 ? -0.381 -27.718 -74.318 1.00 36.19 329 ALA A O 1
ATOM 2624 N N . GLY A 1 330 ? -2.274 -26.990 -75.304 1.00 32.06 330 GLY A N 1
ATOM 2625 C CA . GLY A 1 330 ? -1.965 -27.420 -76.666 1.00 32.06 330 GLY A CA 1
ATOM 2626 C C . GLY A 1 330 ? -2.696 -28.664 -77.170 1.00 32.06 330 GLY A C 1
ATOM 2627 O O . GLY A 1 330 ? -2.168 -29.765 -77.077 1.00 32.06 330 GLY A O 1
ATOM 2628 N N . ARG A 1 331 ? -3.813 -28.456 -77.883 1.00 36.19 331 ARG A N 1
ATOM 2629 C CA . ARG A 1 331 ? -3.906 -28.543 -79.363 1.00 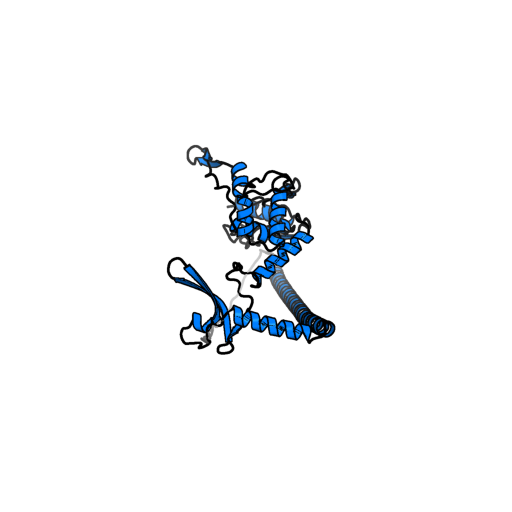36.19 331 ARG A CA 1
ATOM 2630 C C . ARG A 1 331 ? -5.281 -29.040 -79.854 1.00 36.19 331 ARG A C 1
ATOM 2632 O O . ARG A 1 331 ? -5.699 -30.144 -79.547 1.00 36.19 331 ARG A O 1
ATOM 2639 N N . ARG A 1 332 ? -5.805 -28.241 -80.796 1.00 34.91 332 ARG A N 1
ATOM 2640 C CA . ARG A 1 332 ? -6.571 -28.575 -82.018 1.00 34.91 332 ARG A CA 1
ATOM 2641 C C . ARG A 1 332 ? -8.092 -28.822 -81.959 1.00 34.91 332 ARG A C 1
ATOM 2643 O O . ARG A 1 332 ? -8.584 -29.789 -81.406 1.00 34.91 332 ARG A O 1
ATOM 2650 N N . CYS A 1 333 ? -8.736 -27.989 -82.786 1.00 30.61 333 CYS A N 1
ATOM 2651 C CA . CYS A 1 333 ? -9.740 -28.307 -83.810 1.00 30.61 333 CYS A CA 1
ATOM 2652 C C . CYS A 1 333 ? -11.199 -28.588 -83.406 1.00 30.61 333 CYS A C 1
ATOM 2654 O O . CYS A 1 333 ? -11.594 -29.711 -83.145 1.00 30.61 333 CYS A O 1
ATOM 2656 N N . ALA A 1 334 ? -11.994 -27.539 -83.640 1.00 33.62 334 ALA A N 1
ATOM 2657 C CA . ALA A 1 334 ? -13.147 -27.503 -84.543 1.00 33.62 334 ALA A CA 1
ATOM 2658 C C . ALA A 1 334 ? -14.464 -28.222 -84.174 1.00 33.62 334 ALA A C 1
ATOM 2660 O O . ALA A 1 334 ? -14.538 -29.434 -84.035 1.00 33.62 334 ALA A O 1
ATOM 2661 N N . ARG A 1 335 ? -15.520 -27.406 -84.345 1.00 33.94 335 ARG A N 1
ATOM 2662 C CA . ARG A 1 335 ? -16.860 -27.673 -84.910 1.00 33.94 335 ARG A CA 1
ATOM 2663 C C . ARG A 1 335 ? -18.062 -27.850 -83.964 1.00 33.94 335 ARG A C 1
ATOM 2665 O O . ARG A 1 335 ? -18.123 -28.755 -83.151 1.00 33.94 335 ARG A O 1
ATOM 2672 N N . ARG A 1 336 ? -19.091 -27.072 -84.357 1.00 35.59 336 ARG A N 1
ATOM 2673 C CA . ARG A 1 336 ? -20.561 -27.200 -84.203 1.00 35.59 336 ARG A CA 1
ATOM 2674 C C . ARG A 1 336 ? -21.154 -26.746 -82.862 1.00 35.59 336 ARG A C 1
ATOM 2676 O O . ARG A 1 336 ? -20.869 -27.306 -81.823 1.00 35.59 336 ARG A O 1
ATOM 2683 N N . LEU A 1 337 ? -21.869 -25.613 -82.844 1.00 36.25 337 LEU A N 1
ATOM 2684 C CA . LEU A 1 337 ? -23.296 -25.421 -83.203 1.00 36.25 337 LEU A CA 1
ATOM 2685 C C . LEU A 1 337 ? -24.264 -26.170 -82.267 1.00 36.25 337 LEU A C 1
ATOM 2687 O O . LEU A 1 337 ? -24.535 -27.338 -82.521 1.00 36.25 337 LEU A O 1
ATOM 2691 N N . ARG A 1 338 ? -24.899 -25.456 -81.318 1.00 35.78 338 ARG A N 1
ATOM 2692 C CA . ARG A 1 338 ? -26.361 -25.170 -81.272 1.00 35.78 338 ARG A CA 1
ATOM 2693 C C . ARG A 1 338 ? -26.842 -24.693 -79.880 1.00 35.78 338 ARG A C 1
ATOM 2695 O O . ARG A 1 338 ? -26.664 -25.388 -78.899 1.00 35.78 338 ARG A O 1
ATOM 2702 N N . ARG A 1 339 ? -27.520 -23.533 -79.900 1.00 37.72 339 ARG A N 1
ATOM 2703 C CA . ARG A 1 339 ? -28.817 -23.143 -79.283 1.00 37.72 339 ARG A CA 1
ATOM 2704 C C . ARG A 1 339 ? -29.189 -23.543 -77.835 1.00 37.72 339 ARG A C 1
ATOM 2706 O O . ARG A 1 339 ? -29.289 -24.720 -77.531 1.00 37.72 339 ARG A O 1
ATOM 2713 N N . GLY A 1 340 ? -29.713 -22.541 -77.109 1.00 33.28 340 GLY A N 1
ATOM 2714 C CA . GLY A 1 340 ? -30.803 -22.651 -76.110 1.00 33.28 340 GLY A CA 1
ATOM 2715 C C . GLY A 1 340 ? -30.488 -21.877 -74.821 1.00 33.28 340 GLY A C 1
ATOM 2716 O O . GLY A 1 340 ? -29.583 -22.279 -74.113 1.00 33.28 340 GLY A O 1
ATOM 2717 N N . ARG A 1 341 ? -30.971 -20.638 -74.624 1.00 37.12 341 ARG A N 1
ATOM 2718 C CA . ARG A 1 341 ? -32.285 -20.193 -74.082 1.00 37.12 341 ARG A CA 1
ATOM 2719 C C . ARG A 1 341 ? -32.485 -20.435 -72.572 1.00 37.12 341 ARG A C 1
ATOM 2721 O O . ARG A 1 341 ? -32.642 -21.579 -72.175 1.00 37.12 341 ARG A O 1
ATOM 2728 N N . GLY A 1 342 ? -32.688 -19.320 -71.853 1.00 32.44 342 GLY A N 1
ATOM 2729 C CA . GLY A 1 342 ? -33.478 -19.190 -70.614 1.00 32.44 342 GLY A CA 1
ATOM 2730 C C . GLY A 1 342 ? -32.748 -19.592 -69.330 1.00 32.44 342 GLY A C 1
ATOM 2731 O O . GLY A 1 342 ? -31.928 -20.492 -69.357 1.00 32.44 342 GLY A O 1
ATOM 2732 N N . ALA A 1 343 ? -32.988 -19.004 -68.167 1.00 35.84 343 ALA A N 1
ATOM 2733 C CA . ALA A 1 343 ? -33.826 -17.886 -67.761 1.00 35.84 343 ALA A CA 1
ATOM 2734 C C . ALA A 1 343 ? -33.317 -17.457 -66.367 1.00 35.84 343 ALA A C 1
ATOM 2736 O O . ALA A 1 343 ? -32.914 -18.314 -65.583 1.00 35.84 343 ALA A O 1
ATOM 2737 N N . ASP A 1 344 ? -33.345 -16.158 -66.075 1.00 40.22 344 ASP A N 1
ATOM 2738 C CA . ASP A 1 344 ? -33.446 -15.642 -64.699 1.00 40.22 344 ASP A CA 1
ATOM 2739 C C . ASP A 1 344 ? -34.779 -16.130 -64.087 1.00 40.22 344 ASP A C 1
ATOM 2741 O O . ASP A 1 344 ? -35.731 -16.334 -64.856 1.00 40.22 344 ASP A O 1
ATOM 2745 N N . PRO A 1 345 ? -34.905 -16.317 -62.753 1.00 47.28 345 PRO A N 1
ATOM 2746 C CA . PRO A 1 345 ? -35.245 -15.146 -61.933 1.00 47.28 345 PRO A CA 1
ATOM 2747 C C . PRO A 1 345 ? -34.822 -15.144 -60.441 1.00 47.28 345 PRO A C 1
ATOM 2749 O O . PRO A 1 345 ? -34.790 -16.159 -59.755 1.00 47.28 345 PRO A O 1
ATOM 2752 N N . GLN A 1 346 ? -34.594 -13.913 -59.969 1.00 37.38 346 GLN A N 1
ATOM 2753 C CA . GLN A 1 346 ? -35.124 -13.255 -58.756 1.00 37.38 346 GLN A CA 1
ATOM 2754 C C . GLN A 1 346 ? -35.084 -13.956 -57.379 1.00 37.38 346 GLN A C 1
ATOM 2756 O O . GLN A 1 346 ? -35.853 -14.858 -57.066 1.00 37.38 346 GLN A O 1
ATOM 2761 N N . VAL A 1 347 ? -34.252 -13.363 -56.513 1.00 42.72 347 VAL A N 1
ATOM 2762 C CA . VAL A 1 347 ? -34.543 -12.762 -55.185 1.00 42.72 347 VAL A CA 1
ATOM 2763 C C . VAL A 1 347 ? -36.009 -12.845 -54.699 1.00 42.7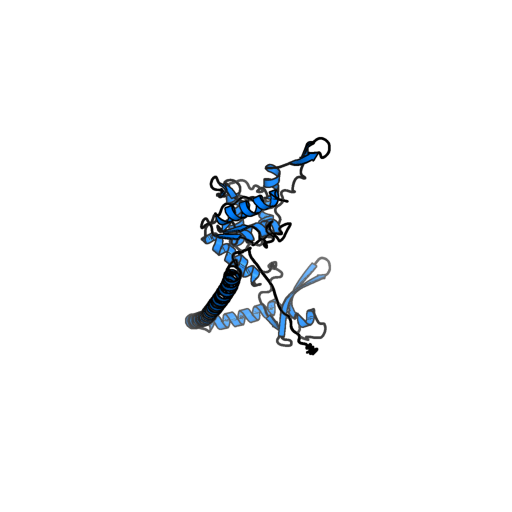2 347 VAL A C 1
ATOM 2765 O O . VAL A 1 347 ? -36.929 -12.530 -55.453 1.00 42.72 347 VAL A O 1
ATOM 2768 N N . PRO A 1 348 ? -36.223 -13.072 -53.389 1.00 47.84 348 PRO A N 1
ATOM 2769 C CA . PRO A 1 348 ? -36.795 -11.971 -52.614 1.00 47.84 348 PRO A CA 1
ATOM 2770 C C . PRO A 1 348 ? -36.040 -11.684 -51.311 1.00 47.84 348 PRO A C 1
ATOM 2772 O O . PRO A 1 348 ? -35.619 -12.577 -50.577 1.00 47.84 348 PRO A O 1
ATOM 2775 N N . ALA A 1 349 ? -35.916 -10.385 -51.050 1.00 43.72 349 ALA A N 1
ATOM 2776 C CA . ALA A 1 349 ? -35.595 -9.799 -49.766 1.00 43.72 349 ALA A CA 1
ATOM 2777 C C . ALA A 1 349 ? -36.774 -9.985 -48.799 1.00 43.72 349 ALA A C 1
ATOM 2779 O O . ALA A 1 349 ? -37.935 -9.972 -49.213 1.00 43.72 349 ALA A O 1
ATOM 2780 N N . GLY A 1 350 ? -36.463 -10.123 -47.515 1.00 38.47 350 GLY A N 1
ATOM 2781 C CA . GLY A 1 350 ? -37.431 -10.084 -46.429 1.00 38.47 350 GLY A CA 1
ATOM 2782 C C . GLY A 1 350 ? -36.854 -9.283 -45.274 1.00 38.47 350 GLY A C 1
ATOM 2783 O O . GLY A 1 350 ? -36.063 -9.812 -44.498 1.00 38.47 350 GLY A O 1
ATOM 2784 N N . ASP A 1 351 ? -37.253 -8.015 -45.206 1.00 45.38 351 ASP A N 1
ATOM 2785 C CA . ASP A 1 351 ? -37.203 -7.171 -44.015 1.00 45.38 351 ASP A CA 1
ATOM 2786 C C . ASP A 1 351 ? -37.907 -7.849 -42.834 1.00 45.38 351 ASP A C 1
ATOM 2788 O O . ASP A 1 351 ? -38.929 -8.520 -43.022 1.00 45.38 351 ASP A O 1
ATOM 2792 N N . ARG A 1 352 ? -37.429 -7.574 -41.615 1.00 44.72 352 ARG A N 1
ATOM 2793 C CA . ARG A 1 352 ? -38.303 -7.185 -40.499 1.00 44.72 352 ARG A CA 1
ATOM 2794 C C . ARG A 1 352 ? -37.520 -6.552 -39.354 1.00 44.72 352 ARG A C 1
ATOM 2796 O O . ARG A 1 352 ? -36.617 -7.150 -38.776 1.00 44.72 352 ARG A O 1
ATOM 2803 N N . ASP A 1 353 ? -37.957 -5.336 -39.076 1.00 47.19 353 ASP A N 1
ATOM 2804 C CA . ASP A 1 353 ? -37.664 -4.476 -37.947 1.00 47.19 353 ASP A CA 1
ATOM 2805 C C . ASP A 1 353 ? -37.985 -5.077 -36.568 1.00 47.19 353 ASP A C 1
ATOM 2807 O O . ASP A 1 353 ? -38.874 -5.914 -36.417 1.00 47.19 353 ASP A O 1
ATOM 2811 N N . ALA A 1 354 ? -37.301 -4.475 -35.592 1.00 46.62 354 ALA A N 1
ATOM 2812 C CA . ALA A 1 354 ? -37.770 -4.023 -34.280 1.00 46.62 354 ALA A CA 1
ATOM 2813 C C . ALA A 1 354 ? -38.316 -5.030 -33.249 1.00 46.62 354 ALA A C 1
ATOM 2815 O O . ALA A 1 354 ? -39.396 -5.607 -33.380 1.00 46.62 354 ALA A O 1
ATOM 2816 N N . GLY A 1 355 ? -37.600 -5.044 -32.122 1.00 46.03 355 GLY A N 1
ATOM 2817 C CA . GLY A 1 355 ? -38.056 -5.354 -30.771 1.00 46.03 355 GLY A CA 1
ATOM 2818 C C . GLY A 1 355 ? -37.099 -4.713 -29.782 1.00 46.03 355 GLY A C 1
ATOM 2819 O O . GLY A 1 355 ? -35.928 -5.150 -29.789 1.00 46.03 355 GLY A O 1
#

Secondary structure (DSSP, 8-state):
-HHHHHHHHHHHHHHHTT---SSPPPTTEEE-SSSSEEE-TTTHHHHHHHHHHHHTT--HHHHHHHHHH-B-SSTT---B-PPPHHHHHHHH--EEEEE-TTT--EEEEEPPPP--PPPHHHHHHHHHTTTSSGGGTEEEES-S--S-SB-TTS-B---EEEE-S--SS-HHHHHHHHHHHHHHHTTS-----TTT--S--EE-TTT--EEEEEEEEEEETTEEEEEEEEEEHHHHHSTTS--PPPEEHHHHHHHHHHHHHHHHHHS-HHHHHHHHHHHHHHHHHHHHHHHHHHHHHHHHHHHHHHHHHHHHHHHHHHHT-----------------------------------

InterPro domains:
  IPR011109 DNA-binding recombinase domain [PS51737] (26-187)
  IPR025827 Recombinase zinc beta ribbon domain [PF13408] (202-260)
  IPR038109 DNA-binding recombinase domain superfamily [G3DSA:3.90.1750.20] (8-208)
  IPR050639 Site-specific recombinase resolvase [PTHR30461] (9-316)

Radius of gyration: 34.19 Å; chains: 1; bounding box: 63×61×116 Å